Protein AF-A0A535K2Z2-F1 (afdb_monomer)

Solvent-accessible surface area (backbone atoms only — not comparable to full-atom values): 18370 Å² total; per-residue (Å²): 134,89,82,92,89,86,89,85,88,86,87,84,89,86,89,84,86,87,91,84,88,88,80,92,74,93,73,90,68,83,76,74,76,77,74,74,75,72,76,73,65,48,75,41,83,45,74,36,36,45,67,61,50,52,52,51,49,58,75,53,37,52,88,88,61,68,48,80,54,59,73,45,74,67,89,62,48,42,59,65,58,23,31,37,45,34,54,23,56,44,87,90,62,49,31,37,30,41,37,37,42,24,87,89,72,39,45,42,39,39,34,38,39,83,71,81,94,66,77,89,80,60,59,41,69,48,84,48,53,46,57,71,31,68,21,34,41,34,31,69,64,51,101,81,56,59,87,90,51,78,41,63,23,32,43,39,37,56,60,86,95,42,37,39,38,37,38,21,41,64,55,50,43,47,55,55,47,34,30,56,68,28,40,41,70,86,30,50,68,63,46,83,56,75,78,79,71,88,33,73,49,68,20,22,39,76,90,60,58,67,65,52,24,57,53,39,40,46,69,34,25,32,62,67,41,34,53,36,42,45,35,23,41,23,70,61,54,37,45,92,78,54,48,75,70,25,52,44,9,73,40,51,41,49,43,76,77,42,83,77,46,78,50,75,54,86,52,28,50,31,37,34,34,32,33,30,43,81,46,77,66,54,81,97,50,49,57,60,39,45,36,41,36,36,41,45,54,53,92,78,18,42,16,36,50,46,77,50,66,60,95,56,77,80,86,123

Radius of gyration: 27.56 Å; Cα contacts (8 Å, |Δi|>4): 598; chains: 1; bounding box: 81×44×95 Å

Mean predicted aligned error: 14.08 Å

Foldseek 3Di:
DDDDDDDDDDDDDDDDDDDDDDDDDDDPDPPPPPPPPPPPFDQDWDWAAQVVVVVVQCVQADVPDFDLAFPDAPPQWDRGTKTWGTADNDPVFTKTWIWIAGPVRWIKIKMKGDDDDDDPPQWDWDWFDFLLFTKTWTWGDDPPDDPPFFIWTKIWGDDPPMIIMMITRPDFSQRRVQRSLRGDPVGDDHRPDDDDQPDACLQFHAPDDLVSSVVSLLQQQLQLCLSSNLNQAAPGLLHPVRRPSSCSNNFARWADKDWDDWDDDRRWTKTWIKTAGPDARDDPQGRIWIKIFTWH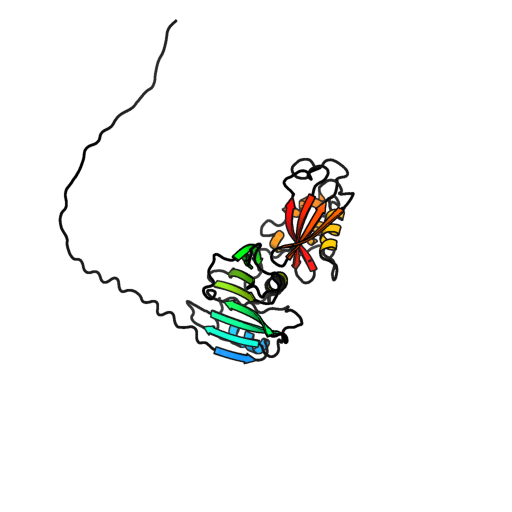QNPNTIHTHDMDTDPDDPPD

Sequence (316 aa):
MKRAIAGLVLVGAACTSPASKPPATEAATAIASASSSATAATAVLLIADEEQIWTRVRAQLPSAAPLTRPTWMPSSIDRSKVQLRVLSADAQDPRYAVAYTASSGGEIVLALGPAPDVKLGEESGLGVRVRGVAAVVAFPYSVNTDPAKPALRRVRWQESRYTLQIASERFSGDDLLHIAWSLDPTGAPSPAYPLTRTKAGACAKPETRPEDTVRSLVALIGSRDRDAVLDCFASDALGAEGTGWGGWADLPHATGFRLDRVSEFGGRMQIQAGWSFESPPGGAWGPAPVNFFVVGLDDGRWRIFYVWTAGLDPLR

Secondary structure (DSSP, 8-state):
---------------------------------------PPPEEEEEE-HHHHHHHHHHHS-TTS----BS---TTB-TTSEEEEEEE--SSS-EEEEEEEBTTS-EEEEEESSPP---TTSEEEEEEEETTEEEEEEEE--TTS-TTS---EEEEEEETTEEEEEEESSS-HHHHHHHHHSB-TTSSPPPSS----TTTTSSS-TT--HHHHHHHHHHHTTSS-HHHHHHTB-HHHH-TT--GGGGGGGSPPEEEEEEEEEEEETTEEEEEEEEEESS---GGG-SS-EEEEEEEEETTEEEEEEEEE-SS----

pLDDT: mean 73.73, std 21.19, range [26.36, 96.69]

Nearest PDB structures (foldseek):
  4n7s-assembly2_D  TM=4.649E-01  e=1.035E-01  Pseudomonas aeruginosa PAO1
  5ig3-assembly1_B  TM=5.729E-01  e=7.612E-01  Homo sapiens
  6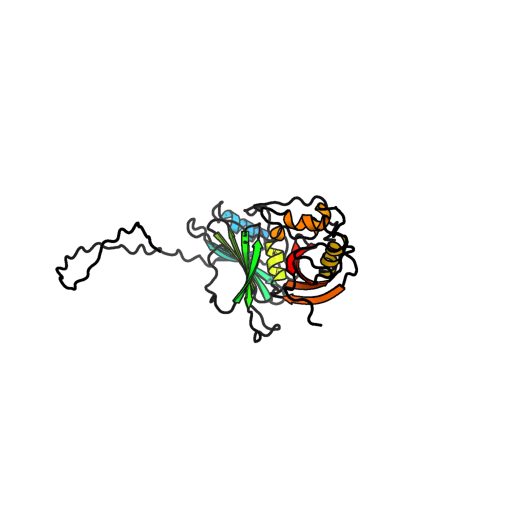w4o-assembly1_C  TM=5.180E-01  e=8.990E-01  Homo sapiens
  8t17-assembly1_A  TM=4.593E-01  e=5.769E-01  Aequorea victoria
  8uso-assembly1_B  TM=4.123E-01  e=1.004E+00  Homo sapiens

Structure (mmCIF, N/CA/C/O backbone):
data_AF-A0A535K2Z2-F1
#
_entry.id   AF-A0A535K2Z2-F1
#
loop_
_atom_site.group_PDB
_atom_site.id
_atom_site.type_symbol
_atom_site.label_atom_id
_atom_site.label_alt_id
_atom_site.label_comp_id
_atom_site.label_asym_id
_atom_site.label_entity_id
_atom_site.label_seq_id
_atom_site.pdbx_PDB_ins_code
_atom_site.Cartn_x
_atom_site.Cartn_y
_atom_site.Cartn_z
_atom_site.occupancy
_atom_site.B_iso_or_equiv
_atom_site.auth_seq_id
_atom_site.auth_comp_id
_atom_site.auth_asym_id
_atom_site.auth_atom_id
_atom_site.pdbx_PDB_model_num
ATOM 1 N N . MET A 1 1 ? -34.884 9.668 -69.022 1.00 36.44 1 MET A N 1
ATOM 2 C CA . MET A 1 1 ? -35.623 8.381 -68.956 1.00 36.44 1 MET A CA 1
ATOM 3 C C . MET A 1 1 ? -35.746 8.012 -67.473 1.00 36.44 1 MET A C 1
ATOM 5 O O . MET A 1 1 ? -34.712 7.972 -66.833 1.00 36.44 1 MET A O 1
ATOM 9 N N . LYS A 1 2 ? -36.921 8.132 -66.816 1.00 28.86 2 LYS A N 1
ATOM 10 C CA . LYS A 1 2 ? -37.970 7.085 -66.595 1.00 28.86 2 LYS A CA 1
ATOM 11 C C . LYS A 1 2 ? -37.362 5.776 -66.033 1.00 28.86 2 LYS A C 1
ATOM 13 O O . LYS A 1 2 ? -36.529 5.237 -66.743 1.00 28.86 2 LYS A O 1
ATOM 18 N N . ARG A 1 3 ? -37.702 5.168 -64.875 1.00 30.06 3 ARG A N 1
ATOM 19 C CA . ARG A 1 3 ? -38.738 5.229 -63.786 1.00 30.06 3 ARG A CA 1
ATOM 20 C C . ARG A 1 3 ? -38.092 4.595 -62.508 1.00 30.06 3 ARG A C 1
ATOM 22 O O . ARG A 1 3 ? -37.226 3.752 -62.693 1.00 30.06 3 ARG A O 1
ATOM 29 N N . ALA A 1 4 ? -38.277 5.035 -61.249 1.00 37.59 4 ALA A N 1
ATOM 30 C CA . ALA A 1 4 ? -39.392 4.860 -60.275 1.00 37.59 4 ALA A CA 1
ATOM 31 C C . ALA A 1 4 ? -39.871 3.397 -60.068 1.00 37.59 4 ALA A C 1
ATOM 33 O O . ALA A 1 4 ? -40.206 2.748 -61.055 1.00 37.59 4 ALA A O 1
ATOM 34 N N . ILE A 1 5 ? -39.899 2.846 -58.837 1.00 37.47 5 ILE A N 1
ATOM 35 C CA . ILE A 1 5 ? -41.027 2.712 -57.853 1.00 37.47 5 ILE A CA 1
ATOM 36 C C . ILE A 1 5 ? -40.496 1.760 -56.737 1.00 37.47 5 ILE A C 1
ATOM 38 O O . ILE A 1 5 ? -39.699 0.894 -57.076 1.00 37.47 5 ILE A O 1
ATOM 42 N N . ALA A 1 6 ? -40.875 1.704 -55.452 1.00 35.47 6 ALA A N 1
ATOM 43 C CA . ALA A 1 6 ? -41.596 2.500 -54.448 1.00 35.47 6 ALA A CA 1
ATOM 44 C C . ALA A 1 6 ? -41.589 1.659 -53.140 1.00 35.47 6 ALA A C 1
ATOM 46 O O . ALA A 1 6 ? -41.352 0.453 -53.196 1.00 35.47 6 ALA A O 1
ATOM 47 N N . GLY A 1 7 ? -41.909 2.261 -51.988 1.00 27.70 7 GLY A N 1
ATOM 48 C CA . GLY A 1 7 ? -42.168 1.508 -50.752 1.00 27.70 7 GLY A CA 1
ATOM 49 C C . GLY A 1 7 ? -42.193 2.352 -49.479 1.00 27.70 7 GLY A C 1
ATOM 50 O O . GLY A 1 7 ? -41.313 2.221 -48.640 1.00 27.70 7 GLY A O 1
ATOM 51 N N . LEU A 1 8 ? -43.194 3.226 -49.364 1.00 29.45 8 LEU A N 1
ATOM 52 C CA . LEU A 1 8 ? -43.552 4.034 -48.193 1.00 29.45 8 LEU A CA 1
ATOM 53 C C . LEU A 1 8 ? -44.687 3.328 -47.429 1.00 29.45 8 LEU A C 1
ATOM 55 O O . LEU A 1 8 ? -45.639 2.906 -48.080 1.00 29.45 8 LEU A O 1
ATOM 59 N N . VAL A 1 9 ? -44.665 3.309 -46.090 1.00 28.36 9 VAL A N 1
ATOM 60 C CA . VAL A 1 9 ? -45.890 3.398 -45.268 1.00 28.36 9 VAL A CA 1
ATOM 61 C C . VAL A 1 9 ? -45.612 4.294 -44.062 1.00 28.36 9 VAL A C 1
ATOM 63 O O . VAL A 1 9 ? -44.606 4.154 -43.373 1.00 28.36 9 VAL A O 1
ATOM 66 N N . LEU A 1 10 ? -46.529 5.234 -43.860 1.00 32.56 10 LEU A N 1
ATOM 67 C CA . LEU A 1 10 ? -46.539 6.326 -42.898 1.00 32.56 10 LEU A CA 1
ATOM 68 C C . LEU A 1 10 ? -48.007 6.490 -42.488 1.00 32.56 10 LEU A C 1
ATOM 70 O O . LEU A 1 10 ? -48.834 6.618 -43.384 1.00 32.56 10 LEU A O 1
ATOM 74 N N . VAL A 1 11 ? -48.329 6.502 -41.193 1.00 31.39 11 VAL A N 1
ATOM 75 C CA . VAL A 1 11 ? -49.540 7.109 -40.587 1.00 31.39 11 VAL A CA 1
ATOM 76 C C . VAL A 1 11 ? -49.152 7.362 -39.119 1.00 31.39 11 VAL A C 1
ATOM 78 O O . VAL A 1 11 ? -48.636 6.446 -38.491 1.00 31.39 11 VAL A O 1
ATOM 81 N N . GLY A 1 12 ? -49.226 8.539 -38.490 1.00 26.36 12 GLY A N 1
ATOM 82 C CA . GLY A 1 12 ? -50.121 9.703 -38.597 1.00 26.36 12 GLY A CA 1
ATOM 83 C C . GLY A 1 12 ? -50.711 9.909 -37.184 1.00 26.36 12 GLY A C 1
ATOM 84 O O . GLY A 1 12 ? -51.420 9.037 -36.707 1.00 26.36 12 GLY A O 1
ATOM 85 N N . ALA A 1 13 ? -50.177 10.823 -36.365 1.00 34.16 13 ALA A N 1
ATOM 86 C CA . ALA A 1 13 ? -50.569 12.234 -36.195 1.00 34.16 13 ALA A CA 1
ATOM 87 C C . ALA A 1 13 ? -51.844 12.460 -35.344 1.00 34.16 13 ALA A C 1
ATOM 89 O O . ALA A 1 13 ? -52.915 12.015 -35.733 1.00 34.16 13 ALA A O 1
ATOM 90 N N . ALA A 1 14 ? -51.726 13.222 -34.240 1.00 3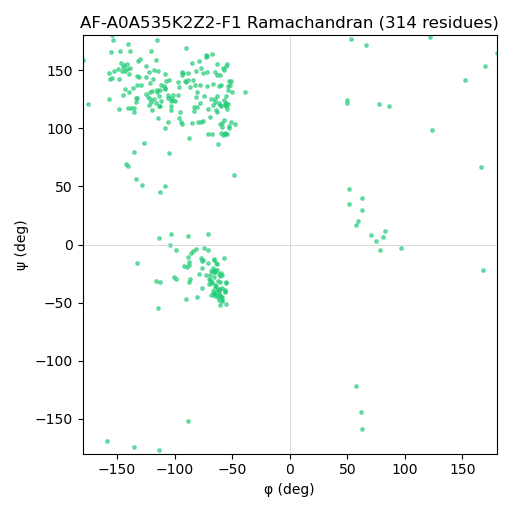0.09 14 ALA A N 1
ATOM 91 C CA . ALA A 1 14 ? -52.374 14.538 -34.028 1.00 30.09 14 ALA A CA 1
ATOM 92 C C . ALA A 1 14 ? -52.665 14.888 -32.545 1.00 30.09 14 ALA A C 1
ATOM 94 O O . ALA A 1 14 ? -53.058 14.050 -31.741 1.00 30.09 14 ALA A O 1
ATOM 95 N N . CYS A 1 15 ? -52.473 16.175 -32.232 1.00 29.45 15 CYS A N 1
ATOM 96 C CA . CYS A 1 15 ? -52.671 16.886 -30.962 1.00 29.45 15 CYS A CA 1
ATOM 97 C C . CYS A 1 15 ? -54.149 17.094 -30.559 1.00 29.45 15 CYS A C 1
ATOM 99 O O . CYS A 1 15 ? -55.009 17.133 -31.432 1.00 29.45 15 CYS A O 1
ATOM 101 N N . THR A 1 16 ? -54.425 17.388 -29.275 1.00 29.64 16 THR A N 1
ATOM 102 C CA . THR A 1 16 ? -55.211 18.553 -28.767 1.00 29.64 16 THR A CA 1
ATOM 103 C C . THR A 1 16 ? -55.292 18.556 -27.218 1.00 29.64 16 THR A C 1
ATOM 105 O O . THR A 1 16 ? -55.018 17.546 -26.581 1.00 29.64 16 THR A O 1
ATOM 108 N N . SER A 1 17 ? -55.572 19.734 -26.638 1.00 30.02 17 SER A N 1
ATOM 109 C CA . SER A 1 17 ? -55.286 20.218 -25.263 1.00 30.02 17 SER A CA 1
ATOM 110 C C . SER A 1 17 ? -56.364 19.897 -24.167 1.00 30.02 17 SER A C 1
ATOM 112 O O . SER A 1 17 ? -56.990 18.851 -24.268 1.00 30.02 17 SER A O 1
ATOM 114 N N . PRO A 1 18 ? -56.558 20.682 -23.065 1.00 48.94 18 PRO A N 1
ATOM 115 C CA . PRO A 1 18 ? -56.330 20.268 -21.668 1.00 48.94 18 PRO A CA 1
ATOM 116 C C . PRO A 1 18 ? -57.598 20.179 -20.766 1.00 48.94 18 PRO A C 1
ATOM 118 O O . PRO A 1 18 ? -58.703 20.500 -21.185 1.00 48.94 18 PRO A O 1
ATOM 121 N N . ALA A 1 19 ? -57.361 19.865 -19.480 1.00 32.16 19 ALA A N 1
ATOM 122 C CA . ALA A 1 19 ? -58.219 20.024 -18.287 1.00 32.16 19 ALA A CA 1
ATOM 123 C C . ALA A 1 19 ? -59.229 18.912 -17.938 1.00 32.16 19 ALA A C 1
ATOM 125 O O . ALA A 1 19 ? -60.199 18.685 -18.651 1.00 32.16 19 ALA A O 1
ATOM 126 N N . SER A 1 20 ? -59.050 18.318 -16.746 1.00 27.45 20 SER A N 1
ATOM 127 C CA . SER A 1 20 ? -60.105 18.047 -15.745 1.00 27.45 20 SER A CA 1
ATOM 128 C C . SER A 1 20 ? -59.503 17.456 -14.455 1.00 27.45 20 SER A C 1
ATOM 130 O O . SER A 1 20 ? -58.872 16.406 -14.477 1.00 27.45 20 SER A O 1
ATOM 132 N N . LYS A 1 21 ? -59.708 18.140 -13.322 1.00 34.31 21 LYS A N 1
ATOM 133 C CA . LYS A 1 21 ? -59.622 17.601 -11.944 1.00 34.31 21 LYS A CA 1
ATOM 134 C C . LYS A 1 21 ? -61.040 17.110 -11.587 1.00 34.31 21 LYS A C 1
ATOM 136 O O . LYS A 1 21 ? -61.966 17.816 -11.994 1.00 34.31 21 LYS A O 1
ATOM 141 N N . PRO A 1 22 ? -61.271 15.975 -10.886 1.00 37.75 22 PRO A N 1
ATOM 142 C CA . PRO A 1 22 ? -61.416 15.948 -9.403 1.00 37.75 22 PRO A CA 1
ATOM 143 C C . PRO A 1 22 ? -61.149 14.538 -8.781 1.00 37.75 22 PRO A C 1
ATOM 145 O O . PRO A 1 22 ? -60.767 13.633 -9.514 1.00 37.75 22 PRO A O 1
ATOM 148 N N . PRO A 1 23 ? -61.433 14.256 -7.488 1.00 33.53 23 PRO A N 1
ATOM 149 C CA . PRO A 1 23 ? -61.339 15.043 -6.256 1.00 33.53 23 PRO A CA 1
ATOM 150 C C . PRO A 1 23 ? -60.299 14.449 -5.270 1.00 33.53 23 PRO A C 1
ATOM 152 O O . PRO A 1 23 ? -59.705 13.400 -5.496 1.00 33.53 23 PRO A O 1
ATOM 155 N N . ALA A 1 24 ? -60.084 15.142 -4.150 1.00 37.59 24 ALA A N 1
ATOM 156 C CA . ALA A 1 24 ? -59.362 14.608 -3.001 1.00 37.59 24 ALA A CA 1
ATOM 157 C C . ALA A 1 24 ? -60.154 13.461 -2.348 1.00 37.59 24 ALA A C 1
ATOM 159 O O . ALA A 1 24 ? -61.365 13.567 -2.155 1.00 37.59 24 ALA A O 1
ATOM 160 N 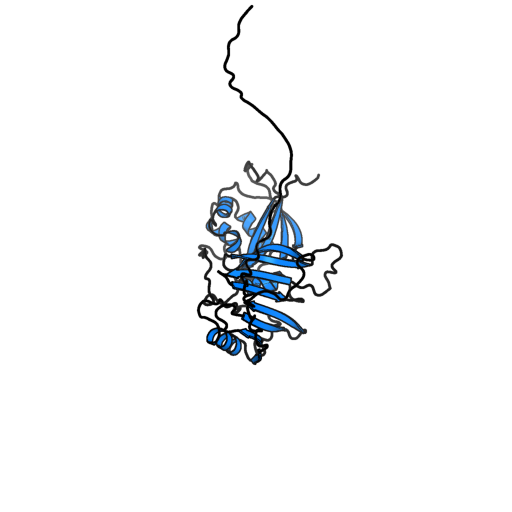N . THR A 1 25 ? -59.466 12.393 -1.957 1.00 30.84 25 THR A N 1
ATOM 161 C CA . THR A 1 25 ? -59.955 11.456 -0.943 1.00 30.84 25 THR A CA 1
ATOM 162 C C . THR A 1 25 ? -58.794 11.166 -0.008 1.00 30.84 25 THR A C 1
ATOM 164 O O . THR A 1 25 ? -57.761 10.643 -0.424 1.00 30.84 25 THR A O 1
ATOM 167 N N . GLU A 1 26 ? -58.950 11.600 1.240 1.00 38.41 26 GLU A N 1
ATOM 168 C CA . GLU A 1 26 ? -58.082 11.240 2.351 1.00 38.41 26 GLU A CA 1
ATOM 169 C C . GLU A 1 26 ? -58.016 9.716 2.469 1.00 38.41 26 GLU A C 1
ATOM 171 O O . GLU A 1 26 ? -59.015 9.051 2.728 1.00 38.41 26 GLU A O 1
ATOM 176 N N . ALA A 1 27 ? -56.816 9.170 2.325 1.00 29.80 27 ALA A N 1
ATOM 177 C CA . ALA A 1 27 ? -56.450 7.911 2.944 1.00 29.80 27 ALA A CA 1
ATOM 178 C C . ALA A 1 27 ? -55.171 8.182 3.730 1.00 29.80 27 ALA A C 1
ATOM 180 O O . ALA A 1 27 ? -54.054 8.068 3.223 1.00 29.80 27 ALA A O 1
ATOM 181 N N . ALA A 1 28 ? -55.370 8.620 4.974 1.00 38.28 28 ALA A N 1
ATOM 182 C CA . ALA A 1 28 ? -54.352 8.634 6.003 1.00 38.28 28 ALA A CA 1
ATOM 183 C C . ALA A 1 28 ? -53.783 7.217 6.133 1.00 38.28 28 ALA A C 1
ATOM 185 O O . ALA A 1 28 ? -54.339 6.361 6.815 1.00 38.28 28 ALA A O 1
ATOM 186 N N . THR A 1 29 ? -52.675 6.967 5.446 1.00 30.67 29 THR A N 1
ATOM 187 C CA . THR A 1 29 ? -51.841 5.800 5.696 1.00 30.67 29 THR A CA 1
ATOM 188 C C . THR A 1 29 ? -50.596 6.355 6.345 1.00 30.67 29 THR A C 1
ATOM 190 O O . THR A 1 29 ? -49.757 6.970 5.689 1.00 30.67 29 THR A O 1
ATOM 193 N N . ALA A 1 30 ? -50.546 6.230 7.669 1.00 32.38 30 ALA A N 1
ATOM 194 C CA . ALA A 1 30 ? -49.362 6.505 8.452 1.00 32.38 30 ALA A CA 1
ATOM 195 C C . ALA A 1 30 ? -48.204 5.698 7.855 1.00 32.38 30 ALA A C 1
ATOM 197 O O . ALA A 1 30 ? -48.095 4.492 8.071 1.00 32.38 30 ALA A O 1
ATOM 198 N N . ILE A 1 31 ? -47.333 6.362 7.096 1.00 32.62 31 ILE A N 1
ATOM 199 C CA . ILE A 1 31 ? -45.973 5.877 6.939 1.00 32.62 31 ILE A CA 1
ATOM 200 C C . ILE A 1 31 ? -45.367 6.144 8.305 1.00 32.62 31 ILE A C 1
ATOM 202 O O . ILE A 1 31 ? -44.985 7.269 8.626 1.00 32.62 31 ILE A O 1
ATOM 206 N N . ALA A 1 32 ? -45.393 5.118 9.153 1.00 31.08 32 ALA A N 1
ATOM 207 C CA . ALA A 1 32 ? -44.522 5.067 10.300 1.00 31.08 32 ALA A CA 1
ATOM 208 C C . ALA A 1 32 ? -43.118 5.326 9.754 1.00 31.08 32 ALA A C 1
ATOM 210 O O . ALA A 1 32 ? -42.543 4.480 9.068 1.00 31.08 32 ALA A O 1
ATOM 211 N N . SER A 1 33 ? -42.600 6.529 10.002 1.00 30.69 33 SER A N 1
ATOM 212 C CA . SER A 1 33 ? -41.171 6.764 9.989 1.00 30.69 33 SER A CA 1
ATOM 213 C C . SER A 1 33 ? -40.600 5.717 10.928 1.00 30.69 33 SER A C 1
ATOM 215 O O . SER A 1 33 ? -40.697 5.844 12.149 1.00 30.69 33 SER A O 1
ATOM 217 N N . ALA A 1 34 ? -40.070 4.637 10.359 1.00 33.75 34 ALA A N 1
ATOM 218 C CA . ALA A 1 34 ? -39.111 3.808 11.044 1.00 33.75 34 ALA A CA 1
ATOM 219 C C . ALA A 1 34 ? -37.921 4.732 11.283 1.00 33.75 34 ALA A C 1
ATOM 221 O O . ALA A 1 34 ? -37.024 4.858 10.453 1.00 33.75 34 ALA A O 1
ATOM 222 N N . SER A 1 35 ? -37.979 5.465 12.393 1.00 29.80 35 SER A N 1
ATOM 223 C CA . SER A 1 35 ? -36.813 6.045 13.016 1.00 29.80 35 SER A CA 1
ATOM 224 C C . SER A 1 35 ? -35.892 4.864 13.259 1.00 29.80 35 SER A C 1
ATOM 226 O O . SER A 1 35 ? -36.064 4.127 14.228 1.00 29.80 35 SER A O 1
ATOM 228 N N . SER A 1 36 ? -34.958 4.629 12.337 1.00 32.81 36 SER A N 1
ATOM 229 C CA . SER A 1 36 ? -33.777 3.847 12.640 1.00 32.81 36 SER A CA 1
ATOM 230 C C . SER A 1 36 ? -33.099 4.620 13.757 1.00 32.81 36 SER A C 1
ATOM 232 O O . SER A 1 36 ? -32.432 5.629 13.523 1.00 32.81 36 SER A O 1
ATOM 234 N N . SER A 1 37 ? -33.370 4.217 14.992 1.00 31.53 37 SER A N 1
ATOM 235 C CA . SER A 1 37 ? -32.573 4.598 16.137 1.00 31.53 37 SER A CA 1
ATOM 236 C C . SER A 1 37 ? -31.169 4.110 15.819 1.00 31.53 37 SER A C 1
ATOM 238 O O . SER A 1 37 ? -30.869 2.932 15.984 1.00 31.53 37 SER A O 1
ATOM 240 N N . ALA A 1 38 ? -30.346 4.999 15.261 1.00 38.19 38 ALA A N 1
ATOM 241 C CA . ALA A 1 38 ? -28.918 4.802 15.183 1.00 38.19 38 ALA A CA 1
ATOM 242 C C . ALA A 1 38 ? -28.472 4.648 16.632 1.00 38.19 38 ALA A C 1
ATOM 244 O O . ALA A 1 38 ? -28.446 5.624 17.385 1.00 38.19 38 ALA A O 1
ATOM 245 N N . THR A 1 39 ? -28.235 3.409 17.056 1.00 41.47 39 THR A N 1
ATOM 246 C CA . THR A 1 39 ? -27.623 3.132 18.345 1.00 41.47 39 THR A CA 1
ATOM 247 C C . THR A 1 39 ? -26.299 3.879 18.318 1.00 41.47 39 THR A C 1
ATOM 249 O O . THR A 1 39 ? -25.408 3.542 17.539 1.00 41.47 39 THR A O 1
ATOM 252 N N . ALA A 1 40 ? -26.210 4.982 19.064 1.00 45.34 40 ALA A N 1
ATOM 253 C CA . ALA A 1 40 ? -25.006 5.790 19.096 1.00 45.34 40 ALA A CA 1
ATOM 254 C C . ALA A 1 40 ? -23.858 4.870 19.509 1.00 45.34 40 ALA A C 1
ATOM 256 O O . ALA A 1 40 ? -23.920 4.242 20.567 1.00 45.34 40 ALA A O 1
ATOM 257 N N . ALA A 1 41 ? -22.851 4.737 18.646 1.00 54.41 41 ALA A N 1
ATOM 258 C CA . ALA A 1 41 ? -21.690 3.929 18.961 1.00 54.41 41 ALA A CA 1
ATOM 259 C C . ALA A 1 41 ? -21.098 4.449 20.275 1.00 54.41 41 ALA A C 1
ATOM 261 O O . ALA A 1 41 ? -20.776 5.634 20.389 1.00 54.41 41 ALA A O 1
ATOM 262 N N . THR A 1 42 ? -21.000 3.584 21.282 1.00 56.59 42 THR A N 1
ATOM 263 C CA . THR A 1 42 ? -20.450 3.971 22.576 1.00 56.59 42 THR A CA 1
ATOM 264 C C . THR A 1 42 ? -19.005 4.415 22.367 1.00 56.59 42 THR A C 1
ATOM 266 O O . THR A 1 42 ? -18.178 3.654 21.855 1.00 56.59 42 THR A O 1
ATOM 269 N N . ALA A 1 43 ? -18.697 5.654 22.753 1.00 59.91 43 ALA A N 1
ATOM 270 C CA . ALA A 1 43 ? -17.324 6.122 22.852 1.00 59.91 43 ALA A CA 1
ATOM 271 C C . ALA A 1 43 ? -16.658 5.359 24.004 1.00 59.91 43 ALA A C 1
ATOM 273 O O . ALA A 1 43 ? -16.824 5.688 25.176 1.00 59.91 43 ALA A O 1
ATOM 274 N N . VAL A 1 44 ? -15.968 4.273 23.673 1.00 67.81 44 VAL A N 1
ATOM 275 C CA . VAL A 1 44 ? -15.166 3.506 24.623 1.00 67.81 44 VAL A CA 1
ATOM 276 C C . VAL A 1 44 ? -13.754 4.020 24.466 1.00 67.81 44 VAL A C 1
ATOM 278 O O . VAL A 1 44 ? -13.156 3.733 23.440 1.00 67.81 44 VAL A O 1
ATOM 281 N N . LEU A 1 45 ? -13.231 4.760 25.446 1.00 79.56 45 LEU A N 1
ATOM 282 C CA . LEU A 1 45 ? -11.806 5.077 25.502 1.00 79.56 45 LEU A CA 1
ATOM 283 C C . LEU A 1 45 ? -11.106 4.029 26.370 1.00 79.56 45 LEU A C 1
ATOM 285 O O . LEU A 1 45 ? -11.210 4.055 27.595 1.00 79.56 45 LEU A O 1
ATOM 289 N N . LEU A 1 46 ? -10.409 3.097 25.729 1.00 90.56 46 LEU A N 1
ATOM 290 C CA . LEU A 1 46 ? -9.543 2.118 26.385 1.00 90.56 46 LEU A CA 1
ATOM 291 C C . LEU A 1 46 ? -8.130 2.279 25.835 1.00 90.56 46 LEU A C 1
ATOM 293 O O . LEU A 1 46 ? -7.954 2.302 24.621 1.00 90.56 46 LEU A O 1
ATOM 297 N N . ILE A 1 47 ? -7.140 2.349 26.723 1.00 93.62 47 ILE A N 1
ATOM 298 C CA . ILE A 1 47 ? -5.722 2.402 26.363 1.00 93.62 47 ILE A CA 1
ATOM 299 C C . ILE A 1 47 ? -5.054 1.140 26.897 1.00 93.62 47 ILE A C 1
ATOM 301 O O . ILE A 1 47 ? -5.121 0.879 28.097 1.00 93.62 47 ILE A O 1
ATOM 305 N N . ALA A 1 48 ? -4.442 0.363 26.013 1.00 95.19 48 ALA A N 1
ATOM 306 C CA . ALA A 1 48 ? -3.733 -0.868 26.351 1.00 95.19 48 ALA A CA 1
ATOM 307 C C . ALA A 1 48 ? -2.662 -1.166 25.292 1.00 95.19 48 ALA A C 1
ATOM 309 O O . ALA A 1 48 ? -2.520 -0.419 24.319 1.00 95.19 48 ALA A O 1
ATOM 310 N N . ASP A 1 49 ? -1.922 -2.261 25.457 1.00 95.56 49 ASP A N 1
ATOM 311 C CA . ASP A 1 49 ? -1.098 -2.771 24.368 1.00 95.56 49 ASP A CA 1
ATOM 312 C C . ASP A 1 49 ? -1.965 -3.209 23.180 1.00 95.56 49 ASP A C 1
ATOM 314 O O . ASP A 1 49 ? -3.150 -3.535 23.299 1.00 95.56 49 ASP A O 1
ATOM 318 N N . GLU A 1 50 ? -1.357 -3.193 22.000 1.00 95.06 50 GLU A N 1
ATOM 319 C CA . GLU A 1 50 ? -2.041 -3.500 20.754 1.00 95.06 50 GLU A CA 1
ATOM 320 C C . GLU A 1 50 ? -2.723 -4.877 20.741 1.00 95.06 50 GLU A C 1
ATOM 322 O O . GLU A 1 50 ? -3.831 -5.007 20.212 1.00 95.06 50 GLU A O 1
ATOM 327 N N . GLU A 1 51 ? -2.080 -5.909 21.291 1.00 93.88 51 GLU A N 1
ATOM 328 C CA . GLU A 1 51 ? -2.618 -7.269 21.268 1.00 93.88 51 GLU A CA 1
ATOM 329 C C . GLU A 1 51 ? -3.902 -7.357 22.097 1.00 93.88 51 GLU A C 1
ATOM 331 O O . GLU A 1 51 ? -4.905 -7.909 21.629 1.00 93.88 51 GLU A O 1
ATOM 336 N N . GLN A 1 52 ? -3.921 -6.733 23.277 1.00 95.06 52 GLN A N 1
ATOM 337 C CA . GLN A 1 52 ? -5.119 -6.623 24.106 1.00 95.06 52 GLN A CA 1
ATOM 338 C C . GLN A 1 52 ? -6.246 -5.858 23.402 1.00 95.06 52 GLN A C 1
ATOM 340 O O . GLN A 1 52 ? -7.401 -6.300 23.438 1.00 95.06 52 GLN A O 1
ATOM 345 N N . ILE A 1 53 ? -5.935 -4.740 22.731 1.00 95.00 53 ILE A N 1
ATOM 346 C CA . ILE A 1 53 ? -6.936 -3.958 21.990 1.00 95.00 53 ILE A CA 1
ATOM 347 C C . ILE A 1 53 ? -7.573 -4.805 20.886 1.00 95.00 53 ILE A C 1
ATOM 349 O O . ILE A 1 53 ? -8.800 -4.927 20.843 1.00 95.00 53 ILE A O 1
ATOM 353 N N . TRP A 1 54 ? -6.776 -5.440 20.024 1.00 93.69 54 TRP A N 1
ATOM 354 C CA . TRP A 1 54 ? -7.321 -6.238 18.921 1.00 93.69 54 TRP A CA 1
ATOM 355 C C . TRP A 1 54 ? -8.025 -7.509 19.388 1.00 93.69 54 TRP A C 1
ATOM 357 O O . TRP A 1 54 ? -9.041 -7.881 18.798 1.00 93.69 54 TRP A O 1
ATOM 367 N N . THR A 1 55 ? -7.566 -8.126 20.478 1.00 92.69 55 THR A N 1
ATOM 368 C CA . THR A 1 55 ? -8.272 -9.249 21.113 1.00 92.69 55 THR A CA 1
ATOM 369 C C . THR A 1 55 ? -9.666 -8.821 21.566 1.00 92.69 55 THR A C 1
ATOM 371 O O . THR A 1 55 ? -10.652 -9.502 21.277 1.00 92.69 55 THR A O 1
ATOM 374 N N . ARG A 1 56 ? -9.786 -7.649 22.205 1.00 92.56 56 ARG A N 1
ATOM 375 C CA . ARG A 1 56 ? -11.080 -7.101 22.629 1.00 92.56 56 ARG A CA 1
ATOM 376 C C . ARG A 1 56 ? -11.983 -6.764 21.445 1.00 92.56 56 ARG A C 1
ATOM 378 O O . ARG A 1 56 ? -13.165 -7.102 21.474 1.00 92.56 56 ARG A O 1
ATOM 385 N N . VAL A 1 57 ? -11.439 -6.124 20.410 1.00 92.06 57 VAL A N 1
ATOM 386 C CA . VAL A 1 57 ? -12.179 -5.789 19.184 1.00 92.06 57 VAL A CA 1
ATOM 387 C C . VAL A 1 57 ? -12.719 -7.064 18.527 1.00 92.06 57 VAL A C 1
ATOM 389 O O . VAL A 1 57 ? -13.913 -7.147 18.241 1.00 92.06 57 VAL A O 1
ATOM 392 N N . ARG A 1 58 ? -11.885 -8.100 18.364 1.00 90.62 58 ARG A N 1
ATOM 393 C CA . ARG A 1 58 ? -12.314 -9.381 17.786 1.00 90.62 58 ARG A CA 1
ATOM 394 C C . ARG A 1 58 ? -13.371 -10.079 18.642 1.00 90.62 58 ARG A C 1
ATOM 396 O O . ARG A 1 58 ? -14.318 -10.623 18.077 1.00 90.62 58 ARG A O 1
ATOM 403 N N . ALA A 1 59 ? -13.227 -10.062 19.966 1.00 90.56 59 ALA A N 1
ATOM 404 C CA . ALA A 1 59 ? -14.155 -10.723 20.882 1.00 90.56 59 ALA A CA 1
ATOM 405 C C . ALA A 1 59 ? -15.563 -10.102 20.882 1.00 90.56 59 ALA A C 1
ATOM 407 O O . ALA A 1 59 ? -16.529 -10.802 21.169 1.00 90.56 59 ALA A O 1
ATOM 408 N N . GLN A 1 60 ? -15.687 -8.804 20.581 1.00 90.44 60 GLN A N 1
ATOM 409 C CA . GLN A 1 60 ? -16.973 -8.097 20.626 1.00 90.44 60 GLN A CA 1
ATOM 410 C C . GLN A 1 60 ? -17.628 -7.912 19.256 1.00 90.44 60 GLN A C 1
ATOM 412 O O . GLN A 1 60 ? -18.850 -7.816 19.178 1.00 90.44 60 GLN A O 1
ATOM 417 N N . LEU A 1 61 ? -16.852 -7.848 18.174 1.00 89.25 61 LEU A N 1
ATOM 418 C CA . LEU A 1 61 ? -17.421 -7.670 16.841 1.00 89.25 61 LEU A CA 1
ATOM 419 C C . LEU A 1 61 ? -18.062 -8.958 16.306 1.00 89.25 61 LEU A C 1
ATOM 421 O O . LEU A 1 61 ? -17.518 -10.046 16.529 1.00 89.25 61 LEU A O 1
ATOM 425 N N . PRO A 1 62 ? -19.133 -8.849 15.494 1.00 88.12 62 PRO A N 1
ATOM 426 C CA . PRO A 1 62 ? -19.680 -9.979 14.748 1.00 88.12 62 PRO A CA 1
ATOM 427 C C . PRO A 1 62 ? -18.589 -10.709 13.958 1.00 88.12 62 PRO A C 1
ATOM 429 O O . PRO A 1 62 ? -17.726 -10.064 13.361 1.00 88.12 62 PRO A O 1
ATOM 432 N N . SER A 1 63 ? -18.629 -12.043 13.907 1.00 83.25 63 SER A N 1
ATOM 433 C CA . SER A 1 63 ? -17.591 -12.863 13.252 1.00 83.25 63 SER A CA 1
ATOM 434 C C . SER A 1 63 ? -17.350 -12.492 11.784 1.00 83.25 63 SER A C 1
ATOM 436 O O . SER A 1 63 ? -16.219 -12.558 11.317 1.00 83.25 63 SER A O 1
ATOM 438 N N . ALA A 1 64 ? -18.394 -12.042 11.082 1.00 82.38 64 ALA A N 1
ATOM 439 C CA . ALA A 1 64 ? -18.320 -11.586 9.695 1.00 82.38 64 ALA A CA 1
ATOM 440 C C . ALA A 1 64 ? -17.707 -10.182 9.517 1.00 82.38 64 ALA A C 1
ATOM 442 O O . ALA A 1 64 ? -17.393 -9.805 8.391 1.00 82.38 64 ALA A O 1
ATOM 443 N N . ALA A 1 65 ? -17.567 -9.391 10.588 1.00 86.81 65 ALA A N 1
ATOM 444 C CA . ALA A 1 65 ? -16.971 -8.061 10.511 1.00 86.81 65 ALA A CA 1
ATOM 445 C C . ALA A 1 65 ? -15.440 -8.171 10.352 1.00 86.81 65 ALA A C 1
ATOM 447 O O . ALA A 1 65 ? -14.799 -8.871 11.154 1.00 86.81 65 ALA A O 1
ATOM 448 N N . PRO A 1 66 ? -14.857 -7.496 9.345 1.00 86.56 66 PRO A N 1
ATOM 449 C CA . PRO A 1 66 ? -13.430 -7.561 9.071 1.00 86.56 66 PRO A CA 1
ATOM 450 C C . PRO A 1 66 ? -12.609 -6.792 10.103 1.00 86.56 66 PRO A C 1
ATOM 452 O O . PRO A 1 66 ? -13.121 -5.925 10.813 1.00 86.56 66 PRO A O 1
ATOM 455 N N . LEU A 1 67 ? -11.315 -7.115 10.161 1.00 87.88 67 LEU A N 1
ATOM 456 C CA . LEU A 1 67 ? -10.332 -6.444 11.007 1.00 87.88 67 LEU A CA 1
ATOM 457 C C . LEU A 1 67 ? -9.157 -5.939 10.177 1.00 87.88 67 LEU A C 1
ATOM 459 O O . LEU A 1 67 ? -8.666 -6.613 9.268 1.00 87.88 67 LEU A O 1
ATOM 463 N N . THR A 1 68 ? -8.652 -4.781 10.583 1.00 88.19 68 THR A N 1
ATOM 464 C CA . THR A 1 68 ? -7.481 -4.121 10.003 1.00 88.19 68 THR A CA 1
ATOM 465 C C . THR A 1 68 ? -6.327 -4.104 10.995 1.00 88.19 68 THR A C 1
ATOM 467 O O . THR A 1 68 ? -5.716 -3.062 11.199 1.00 88.19 68 THR A O 1
ATOM 470 N N . ARG A 1 69 ? -6.040 -5.223 11.668 1.00 91.50 69 ARG A N 1
ATOM 471 C CA . ARG A 1 69 ? -4.856 -5.300 12.532 1.00 91.50 69 ARG A CA 1
ATOM 472 C C . ARG A 1 69 ? -3.599 -5.172 11.662 1.00 91.50 69 ARG A C 1
ATOM 474 O O . ARG A 1 69 ? -3.443 -5.993 10.763 1.00 91.50 69 ARG A O 1
ATOM 481 N N . PRO A 1 70 ? -2.709 -4.201 11.898 1.00 91.38 70 PRO A N 1
ATOM 482 C CA . PRO A 1 70 ? -1.494 -4.058 11.110 1.00 91.38 70 PRO A CA 1
ATOM 483 C C . PRO A 1 70 ? -0.385 -5.000 11.604 1.00 91.38 70 PRO A C 1
ATOM 485 O O . PRO A 1 70 ? -0.147 -5.140 12.806 1.00 91.38 70 PRO A O 1
ATOM 488 N N . THR A 1 71 ? 0.336 -5.637 10.684 1.00 89.12 71 THR A N 1
ATOM 489 C CA . THR A 1 71 ? 1.579 -6.375 10.975 1.00 89.12 71 THR A CA 1
ATOM 490 C C . THR A 1 71 ? 2.792 -5.448 10.934 1.00 89.12 71 THR A C 1
ATOM 492 O O . THR A 1 71 ? 3.728 -5.632 11.714 1.00 89.12 71 THR A O 1
ATOM 495 N N . TRP A 1 72 ? 2.730 -4.389 10.122 1.00 90.88 72 TRP A N 1
ATOM 496 C CA . TRP A 1 72 ? 3.735 -3.330 10.045 1.00 90.88 72 TRP A CA 1
ATOM 497 C C . TRP A 1 72 ? 3.154 -1.962 10.414 1.00 90.88 72 TRP A C 1
ATOM 499 O O . TRP A 1 72 ? 2.031 -1.633 10.046 1.00 90.88 72 TRP A O 1
ATOM 509 N N . MET A 1 73 ? 3.954 -1.151 11.107 1.00 92.50 73 MET A N 1
ATOM 510 C CA . MET A 1 73 ? 3.683 0.257 11.405 1.00 92.50 73 MET A CA 1
ATOM 511 C C . MET A 1 73 ? 4.996 1.050 11.305 1.00 92.50 73 MET A C 1
ATOM 513 O O . MET A 1 73 ? 6.064 0.467 11.532 1.00 92.50 73 MET A O 1
ATOM 517 N N . PRO A 1 74 ? 4.949 2.371 11.042 1.00 91.75 74 PRO A N 1
ATOM 518 C CA . PRO A 1 74 ? 6.118 3.234 11.163 1.00 91.75 74 PRO A CA 1
ATOM 519 C C . PRO A 1 74 ? 6.778 3.097 12.541 1.00 91.75 74 PRO A C 1
ATOM 521 O O . PRO A 1 74 ? 6.093 3.036 13.562 1.00 91.75 74 PRO A O 1
ATOM 524 N N . SER A 1 75 ? 8.111 3.099 12.587 1.00 91.44 75 SER A N 1
ATOM 525 C CA . SER A 1 75 ? 8.882 2.866 13.822 1.00 91.44 75 SER A CA 1
ATOM 526 C C . SER A 1 75 ? 8.662 3.917 14.916 1.00 91.44 75 SER A C 1
ATOM 528 O O . SER A 1 75 ? 8.988 3.678 16.075 1.00 91.44 75 SER A O 1
ATOM 530 N N . SER A 1 76 ? 8.106 5.078 14.566 1.00 92.44 76 SER A N 1
ATOM 531 C CA . SER A 1 76 ? 7.771 6.156 15.499 1.00 92.44 76 SER A CA 1
ATOM 532 C C . SER A 1 76 ? 6.502 5.902 16.321 1.00 92.44 76 SER A C 1
ATOM 534 O O . SER A 1 76 ? 6.242 6.649 17.267 1.00 92.44 76 SER A O 1
ATOM 536 N N . ILE A 1 77 ? 5.707 4.888 15.965 1.00 95.75 77 ILE A N 1
ATOM 537 C CA . ILE A 1 77 ? 4.434 4.553 16.610 1.00 95.75 77 ILE A CA 1
ATOM 538 C C . ILE A 1 77 ? 4.658 3.763 17.902 1.00 95.75 77 ILE A C 1
ATOM 540 O O . ILE A 1 77 ? 5.344 2.742 17.911 1.00 95.75 77 ILE A O 1
ATOM 544 N N . ASP A 1 78 ? 3.998 4.187 18.981 1.00 92.69 78 ASP A N 1
ATOM 545 C CA . ASP A 1 78 ? 3.964 3.442 20.239 1.00 92.69 78 ASP A CA 1
ATOM 546 C C . ASP A 1 78 ? 2.856 2.371 20.209 1.00 92.69 78 ASP A C 1
ATOM 548 O O . ASP A 1 78 ? 1.668 2.668 20.349 1.00 92.69 78 ASP A O 1
ATOM 552 N N . ARG A 1 79 ? 3.246 1.100 20.040 1.00 94.44 79 ARG A N 1
ATOM 553 C CA . ARG A 1 79 ? 2.324 -0.056 20.053 1.00 94.44 79 ARG A CA 1
ATOM 554 C C . ARG A 1 79 ? 1.954 -0.528 21.470 1.00 94.44 79 ARG A C 1
ATOM 556 O O . ARG A 1 79 ? 1.127 -1.426 21.610 1.00 94.44 79 ARG A O 1
ATOM 563 N N . SER A 1 80 ? 2.536 0.061 22.521 1.00 94.44 80 SER A N 1
ATOM 564 C CA . SER A 1 80 ? 2.240 -0.286 23.922 1.00 94.44 80 SER A CA 1
ATOM 565 C C . SER A 1 80 ? 1.063 0.498 24.515 1.00 94.44 80 SER A C 1
ATOM 567 O O . SER A 1 80 ? 0.542 0.126 25.565 1.00 94.44 80 SER A O 1
ATOM 569 N N . LYS A 1 81 ? 0.639 1.582 23.852 1.00 92.06 81 LYS A N 1
ATOM 570 C CA . LYS A 1 81 ? -0.428 2.490 24.307 1.00 92.06 81 LYS A CA 1
ATOM 571 C C . LYS A 1 81 ? -1.408 2.808 23.183 1.00 92.06 81 LYS A C 1
ATOM 573 O O . LYS A 1 81 ? -1.639 3.964 22.830 1.00 92.06 81 LYS A O 1
ATOM 578 N N . VAL A 1 82 ? -1.988 1.761 22.618 1.00 95.88 82 VAL A N 1
ATOM 579 C CA . VAL A 1 82 ? -2.996 1.860 21.565 1.00 95.88 82 VAL A CA 1
ATOM 580 C C . VAL A 1 82 ? -4.344 2.221 22.182 1.00 95.88 82 VAL A C 1
ATOM 582 O O . VAL A 1 82 ? -4.728 1.684 23.222 1.00 95.88 82 VAL A O 1
ATOM 585 N N . GLN A 1 83 ? -5.070 3.136 21.541 1.00 94.81 83 GLN A N 1
ATOM 586 C CA . GLN A 1 83 ? -6.373 3.594 22.013 1.00 94.81 83 GLN A CA 1
ATOM 587 C C . GLN A 1 83 ? -7.490 2.957 21.191 1.00 94.81 83 GLN A C 1
ATOM 589 O O . GLN A 1 83 ? -7.613 3.212 19.997 1.00 94.81 83 GLN A O 1
ATOM 594 N N . LEU A 1 84 ? -8.371 2.197 21.825 1.00 94.12 84 LEU A N 1
ATOM 595 C CA . LEU A 1 84 ? -9.703 1.949 21.285 1.00 94.12 84 LEU A CA 1
ATOM 596 C C . LEU A 1 84 ? -10.565 3.158 21.647 1.00 94.12 84 LEU A C 1
ATOM 598 O O . LEU A 1 84 ? -10.573 3.543 22.812 1.00 94.12 84 LEU A O 1
ATOM 602 N N . ARG A 1 85 ? -11.227 3.770 20.659 1.00 91.00 85 ARG A N 1
ATOM 603 C CA . ARG A 1 85 ? -12.063 4.982 20.818 1.00 91.00 85 ARG A CA 1
ATOM 604 C C . ARG A 1 85 ? -13.545 4.734 20.593 1.00 91.00 85 ARG A C 1
ATOM 606 O O . ARG A 1 85 ? -14.399 5.409 21.162 1.00 91.00 85 ARG A O 1
ATOM 613 N N . VAL A 1 86 ? -13.840 3.796 19.705 1.00 90.19 86 VAL A N 1
ATOM 614 C CA . VAL A 1 86 ? -15.194 3.412 19.315 1.00 90.19 86 VAL A CA 1
ATOM 615 C C . VAL A 1 86 ? -15.226 1.898 19.274 1.00 90.19 86 VAL A C 1
ATOM 617 O O . VAL A 1 86 ? -14.312 1.290 18.715 1.00 90.19 86 VAL A O 1
ATOM 620 N N . LEU A 1 87 ? -16.273 1.302 19.838 1.00 90.56 87 LEU A N 1
ATOM 621 C CA . LEU A 1 87 ? -16.585 -0.110 19.657 1.00 90.56 87 LEU A CA 1
ATOM 622 C C . LEU A 1 87 ? -18.102 -0.304 19.720 1.00 90.56 87 LEU A C 1
ATOM 624 O O . LEU A 1 87 ? -18.725 -0.043 20.746 1.00 90.56 87 LEU A O 1
ATOM 628 N N . SER A 1 88 ? -18.684 -0.748 18.610 1.00 90.06 88 SER A N 1
ATOM 629 C CA . SER A 1 88 ? -20.091 -1.124 18.493 1.00 90.06 88 SER A CA 1
ATOM 630 C C . SER A 1 88 ? -20.176 -2.570 18.027 1.00 90.06 88 SER A C 1
ATOM 632 O O . SER A 1 88 ? -19.688 -2.906 16.947 1.00 90.06 88 SER A O 1
ATOM 634 N N . ALA A 1 89 ? -20.806 -3.411 18.846 1.00 87.06 89 ALA A N 1
ATOM 635 C CA . ALA A 1 89 ? -21.097 -4.810 18.539 1.00 87.06 89 ALA A CA 1
ATOM 636 C C . ALA A 1 89 ? -22.442 -4.995 17.807 1.00 87.06 89 ALA A C 1
ATOM 638 O O . ALA A 1 89 ? -22.886 -6.129 17.626 1.00 87.06 89 ALA A O 1
ATOM 639 N N . ASP A 1 90 ? -23.108 -3.903 17.409 1.00 87.12 90 ASP A N 1
ATOM 640 C CA . ASP A 1 90 ? -24.373 -3.958 16.675 1.00 87.12 90 ASP A CA 1
ATOM 641 C C . ASP A 1 90 ? -24.195 -4.775 15.383 1.00 87.12 90 ASP A C 1
ATOM 643 O O . ASP A 1 90 ? -23.315 -4.507 14.569 1.00 87.12 90 ASP A O 1
ATOM 647 N N . ALA A 1 91 ? -25.015 -5.809 15.192 1.00 83.25 91 ALA A N 1
ATOM 648 C CA . ALA A 1 91 ? -24.917 -6.686 14.029 1.00 83.25 91 ALA A CA 1
ATOM 649 C C . ALA A 1 91 ? -25.305 -5.989 12.711 1.00 83.25 91 ALA A C 1
ATOM 651 O O . ALA A 1 91 ? -24.900 -6.451 11.636 1.00 83.25 91 ALA A O 1
ATOM 652 N N . GLN A 1 92 ? -26.093 -4.911 12.779 1.00 85.88 92 GLN A N 1
ATOM 653 C CA . GLN A 1 92 ? -26.492 -4.110 11.620 1.00 85.88 92 GLN A CA 1
ATOM 654 C C . GLN A 1 92 ? -25.483 -3.006 11.310 1.00 85.88 92 GLN A C 1
ATOM 656 O O . GLN A 1 92 ? -25.269 -2.697 10.140 1.00 85.88 92 GLN A O 1
ATOM 661 N N . ASP A 1 93 ? -24.828 -2.469 12.337 1.00 86.88 93 ASP A N 1
ATOM 662 C CA . ASP A 1 93 ? -23.850 -1.388 12.213 1.00 86.88 93 ASP A CA 1
ATOM 663 C C . ASP A 1 93 ? -22.650 -1.598 13.156 1.00 86.88 93 ASP A C 1
ATOM 665 O O . ASP A 1 93 ? -22.465 -0.868 14.141 1.00 86.88 93 ASP A O 1
ATOM 669 N N . PRO A 1 94 ? -21.827 -2.632 12.899 1.00 89.56 94 PRO A N 1
ATOM 670 C CA . PRO A 1 94 ? -20.645 -2.864 13.703 1.00 89.56 94 PRO A CA 1
ATOM 671 C C . PRO A 1 94 ? -19.615 -1.786 13.385 1.00 89.56 94 PRO A C 1
ATOM 673 O O . PRO A 1 94 ? -19.368 -1.464 12.220 1.00 89.56 94 PRO A O 1
ATOM 676 N N . ARG A 1 95 ? -18.986 -1.242 14.427 1.00 91.56 95 ARG A N 1
ATOM 677 C CA . ARG A 1 95 ? -18.006 -0.157 14.296 1.00 91.56 95 ARG A CA 1
ATOM 678 C C . ARG A 1 95 ? -16.831 -0.364 15.226 1.00 91.56 95 ARG A C 1
ATOM 680 O O . ARG A 1 95 ? -17.001 -0.824 16.353 1.00 91.56 95 ARG A O 1
ATOM 687 N N . TYR A 1 96 ? -15.654 0.059 14.787 1.00 92.69 96 TYR A N 1
ATOM 688 C CA . TYR A 1 96 ? -14.524 0.271 15.682 1.00 92.69 96 TYR A CA 1
ATOM 689 C C . TYR A 1 96 ? -13.658 1.430 15.203 1.00 92.69 96 TYR A C 1
ATOM 691 O O . TYR A 1 96 ? -13.634 1.742 14.015 1.00 92.69 96 TYR A O 1
ATOM 699 N N . ALA A 1 97 ? -12.916 2.034 16.126 1.00 93.31 97 ALA A N 1
ATOM 700 C CA . ALA A 1 97 ? -11.839 2.963 15.806 1.00 93.31 97 ALA A CA 1
ATOM 701 C C . ALA A 1 97 ? -10.669 2.729 16.763 1.00 93.31 97 ALA A C 1
ATOM 703 O O . ALA A 1 97 ? -10.813 2.906 17.975 1.00 93.31 97 ALA A O 1
ATOM 704 N N . VAL A 1 98 ? -9.531 2.326 16.206 1.00 94.69 98 VAL A N 1
ATOM 705 C CA . VAL A 1 98 ? -8.280 2.058 16.916 1.00 94.69 98 VAL A CA 1
ATOM 706 C C . VAL A 1 98 ? -7.261 3.110 16.490 1.00 94.69 98 VAL A C 1
ATOM 708 O O . VAL A 1 98 ? -6.950 3.228 15.307 1.00 94.69 98 VAL A O 1
ATOM 711 N N . ALA A 1 99 ? -6.770 3.897 17.441 1.00 94.81 99 ALA A N 1
ATOM 712 C CA . ALA A 1 99 ? -5.813 4.966 17.211 1.00 94.81 99 ALA A CA 1
ATOM 713 C C . ALA A 1 99 ? -4.432 4.603 17.763 1.00 94.81 99 ALA A C 1
ATOM 715 O O . ALA A 1 99 ? -4.289 4.147 18.901 1.00 94.81 99 ALA A O 1
ATOM 716 N N . TYR A 1 100 ? -3.426 4.851 16.936 1.00 95.81 100 TYR A N 1
ATOM 717 C CA . TYR A 1 100 ? -2.013 4.677 17.221 1.00 95.81 100 TYR A CA 1
ATOM 718 C C . TYR A 1 100 ? -1.348 6.043 17.245 1.00 95.81 100 TYR A C 1
ATOM 720 O O . TYR A 1 100 ? -1.467 6.808 16.286 1.00 95.81 100 TYR A O 1
ATOM 728 N N . THR A 1 101 ? -0.623 6.342 18.317 1.00 94.00 101 THR A N 1
ATOM 729 C CA . THR A 1 101 ? 0.016 7.645 18.501 1.00 94.00 101 THR A CA 1
ATOM 730 C C . THR A 1 101 ? 1.532 7.492 18.448 1.00 94.00 101 THR A C 1
ATOM 732 O O . THR A 1 101 ? 2.110 6.608 19.079 1.00 94.00 101 THR A O 1
ATOM 735 N N . ALA A 1 102 ? 2.185 8.356 17.680 1.00 92.00 102 ALA A N 1
ATOM 736 C CA . ALA A 1 102 ? 3.631 8.491 17.670 1.00 92.00 102 ALA A CA 1
ATOM 737 C C . ALA A 1 102 ? 4.096 9.435 18.780 1.00 92.00 102 ALA A C 1
ATOM 739 O O . ALA A 1 102 ? 3.375 10.351 19.179 1.00 92.00 102 ALA A O 1
ATOM 740 N N . SER A 1 103 ? 5.346 9.287 19.218 1.00 85.50 103 SER A N 1
ATOM 741 C CA . SER A 1 103 ? 5.955 10.178 20.221 1.00 85.50 103 SER A CA 1
ATOM 742 C C . SER A 1 103 ? 5.977 11.656 19.799 1.00 85.50 103 SER A C 1
ATOM 744 O O . SER A 1 103 ? 5.935 12.545 20.644 1.00 85.50 103 SER A O 1
ATOM 746 N N . SER A 1 104 ? 5.973 11.930 18.491 1.00 85.94 104 SER A N 1
ATOM 747 C CA . SER A 1 104 ? 5.871 13.276 17.908 1.00 85.94 104 SER A CA 1
ATOM 748 C C . SER A 1 104 ? 4.461 13.889 17.973 1.00 85.94 104 SER A C 1
ATOM 750 O O . SER A 1 104 ? 4.259 15.023 17.528 1.00 85.94 104 SER A O 1
ATOM 752 N N . GLY A 1 105 ? 3.469 13.145 18.473 1.00 84.50 105 GLY A N 1
ATOM 753 C CA . GLY A 1 105 ? 2.056 13.529 18.504 1.00 84.50 105 GLY A CA 1
ATOM 754 C C . GLY A 1 105 ? 1.308 13.301 17.186 1.00 84.50 105 GLY A C 1
ATOM 755 O O . GLY A 1 105 ? 0.161 13.719 17.064 1.00 84.50 105 GLY A O 1
ATOM 756 N N . GLY A 1 106 ? 1.937 12.675 16.184 1.00 87.75 106 GLY A N 1
ATOM 757 C CA . GLY A 1 106 ? 1.236 12.202 14.988 1.00 87.75 106 GLY A CA 1
ATOM 758 C C . GLY A 1 106 ? 0.364 10.988 15.292 1.00 87.75 106 GLY A C 1
ATOM 759 O O . GLY A 1 106 ? 0.707 10.177 16.147 1.00 87.75 106 GLY A O 1
ATOM 760 N N . GLU A 1 107 ? -0.747 10.849 14.579 1.00 91.69 107 GLU A N 1
ATOM 761 C CA . GLU A 1 107 ? -1.717 9.787 14.829 1.00 91.69 107 GLU A CA 1
ATOM 762 C C . GLU A 1 107 ? -2.112 9.053 13.553 1.00 91.69 107 GLU A C 1
ATOM 764 O O . GLU A 1 107 ? -2.245 9.671 12.496 1.00 91.69 107 GLU A O 1
ATOM 769 N N . ILE A 1 108 ? -2.329 7.744 13.677 1.00 93.75 108 ILE A N 1
ATOM 770 C CA . ILE A 1 108 ? -2.932 6.893 12.654 1.00 93.75 108 ILE A CA 1
ATOM 771 C C . ILE A 1 108 ? -4.177 6.239 13.249 1.00 93.75 108 ILE A C 1
ATOM 773 O O . ILE A 1 108 ? -4.097 5.581 14.285 1.00 93.75 108 ILE A O 1
ATOM 777 N N . VAL A 1 109 ? -5.322 6.397 12.589 1.00 93.44 109 VAL A N 1
ATOM 778 C CA . VAL A 1 109 ? -6.595 5.799 13.010 1.00 93.44 109 VAL A CA 1
ATOM 779 C C . VAL A 1 109 ? -7.020 4.737 12.010 1.00 93.44 109 VAL A C 1
ATOM 781 O O . VAL A 1 109 ? -7.191 5.033 10.830 1.00 93.44 109 VAL A O 1
ATOM 784 N N . LEU A 1 110 ? -7.230 3.517 12.498 1.00 93.75 110 LEU A N 1
ATOM 785 C CA . LEU A 1 110 ? -7.767 2.387 11.750 1.00 93.75 110 LEU A CA 1
ATOM 786 C C . LEU A 1 110 ? -9.209 2.149 12.197 1.00 93.75 110 LEU A C 1
ATOM 788 O O . LEU A 1 110 ? -9.469 2.013 13.395 1.00 93.75 110 LEU A O 1
ATOM 792 N N . ALA A 1 111 ? -10.156 2.116 11.261 1.00 91.94 111 ALA A N 1
ATOM 793 C CA . ALA A 1 111 ? -11.573 2.081 11.613 1.00 91.94 111 ALA A CA 1
ATOM 794 C C . ALA A 1 111 ? -12.438 1.242 10.666 1.00 91.94 111 ALA A C 1
ATOM 796 O O . ALA A 1 111 ? -12.155 1.134 9.473 1.00 91.94 111 ALA A O 1
ATOM 797 N N . LEU A 1 112 ? -13.533 0.729 11.232 1.00 91.06 112 LEU A N 1
ATOM 798 C CA . LEU A 1 112 ? -14.667 0.100 10.557 1.00 91.06 112 LEU A CA 1
ATOM 799 C C . LEU A 1 112 ? -15.915 0.948 10.785 1.00 91.06 112 LEU A C 1
ATOM 801 O O . LEU A 1 112 ? -16.229 1.300 11.925 1.00 91.06 112 LEU A O 1
ATOM 805 N N . GLY A 1 113 ? -16.635 1.222 9.702 1.00 82.00 113 GLY A N 1
ATOM 806 C CA . GLY A 1 113 ? -17.859 2.014 9.702 1.00 82.00 113 GLY A CA 1
ATOM 807 C C . GLY A 1 113 ? -17.753 3.235 8.787 1.00 82.00 113 GLY A C 1
ATOM 808 O O . GLY A 1 113 ? -16.716 3.455 8.151 1.00 82.00 113 GLY A O 1
ATOM 809 N N . PRO A 1 114 ? -18.830 4.031 8.679 1.00 66.62 114 PRO A N 1
ATOM 810 C CA . PRO A 1 114 ? -18.783 5.271 7.925 1.00 66.62 114 PRO A CA 1
ATOM 811 C C . PRO A 1 114 ? -17.715 6.181 8.528 1.00 66.62 114 PRO A C 1
ATOM 813 O O . PRO A 1 114 ? -17.578 6.294 9.750 1.00 66.62 114 PRO A O 1
ATOM 816 N N . ALA A 1 115 ? -16.938 6.818 7.658 1.00 53.72 115 ALA A N 1
ATOM 817 C CA . ALA A 1 115 ? -16.019 7.845 8.099 1.00 53.72 115 ALA A CA 1
ATOM 818 C C . ALA A 1 115 ? -16.792 8.955 8.833 1.00 53.72 115 ALA A C 1
ATOM 820 O O . ALA A 1 115 ? -17.948 9.199 8.484 1.00 53.72 115 ALA A O 1
ATOM 821 N N . PRO A 1 116 ? -16.180 9.676 9.789 1.00 47.22 116 PRO A N 1
ATOM 822 C CA . PRO A 1 116 ? -16.706 10.987 10.143 1.00 47.22 116 PRO A CA 1
ATOM 823 C C . PRO A 1 116 ? -16.863 11.813 8.857 1.00 47.22 116 PRO A C 1
ATOM 825 O O . PRO A 1 116 ? -15.992 11.744 7.980 1.00 47.22 116 PRO A O 1
ATOM 828 N N . ASP A 1 117 ? -17.985 12.530 8.741 1.00 39.72 117 ASP A N 1
ATOM 829 C CA . ASP A 1 117 ? -18.331 13.371 7.593 1.00 39.72 117 ASP A CA 1
ATOM 830 C C . ASP A 1 117 ? -17.218 14.397 7.344 1.00 39.72 117 ASP A C 1
ATOM 832 O O . ASP A 1 117 ? -17.165 15.467 7.948 1.00 39.72 117 ASP A O 1
ATOM 836 N N . VAL A 1 118 ? -16.299 14.056 6.447 1.00 41.72 118 VAL A N 1
ATOM 837 C CA . VAL A 1 118 ? -15.325 14.987 5.886 1.00 41.72 118 VAL A CA 1
ATOM 838 C C . VAL A 1 118 ? -15.828 15.320 4.494 1.00 41.72 118 VAL A C 1
ATOM 840 O O . VAL A 1 118 ? -16.163 14.423 3.717 1.00 41.72 118 VAL A O 1
ATOM 843 N N . LYS A 1 119 ? -15.966 16.617 4.213 1.00 42.56 119 LYS A N 1
ATOM 844 C CA . LYS A 1 119 ? -16.578 17.123 2.984 1.00 42.56 119 LYS A CA 1
ATOM 845 C C . LYS A 1 119 ? -15.781 16.644 1.767 1.00 42.56 119 LYS A C 1
ATOM 847 O O . LYS A 1 119 ? -14.726 17.185 1.452 1.00 42.56 119 LYS A O 1
ATOM 852 N N . LEU A 1 120 ? -16.324 15.647 1.069 1.00 40.50 120 LEU A N 1
ATOM 853 C CA . LEU A 1 120 ? -15.902 15.255 -0.273 1.00 40.50 120 LEU A CA 1
ATOM 854 C C . LEU A 1 120 ? -16.071 16.478 -1.187 1.00 40.50 120 LEU A C 1
ATOM 856 O O . LEU A 1 120 ? -17.189 16.868 -1.514 1.00 40.50 120 LEU A O 1
ATOM 860 N N . GLY A 1 121 ? -14.961 17.127 -1.524 1.00 42.44 121 GLY A N 1
ATOM 861 C CA . GLY A 1 121 ? -14.944 18.372 -2.297 1.00 42.44 121 GLY A CA 1
ATOM 862 C C . GLY A 1 121 ? -13.588 19.080 -2.300 1.00 42.44 121 GLY A C 1
ATOM 863 O O . GLY A 1 121 ? -13.303 19.818 -3.235 1.00 42.44 121 GLY A O 1
ATOM 864 N N . GLU A 1 122 ? -12.734 18.810 -1.306 1.00 52.69 122 GLU A N 1
ATOM 865 C CA . GLU A 1 122 ? -11.378 19.386 -1.188 1.00 52.69 122 GLU A CA 1
ATOM 866 C C . GLU A 1 122 ? -10.251 18.340 -1.352 1.00 52.69 122 GLU A C 1
ATOM 868 O O . GLU A 1 122 ? -9.067 18.644 -1.201 1.00 52.69 122 GLU A O 1
ATOM 873 N N . GLU A 1 123 ? -10.604 17.096 -1.681 1.00 58.28 123 GLU A N 1
ATOM 874 C CA . GLU A 1 123 ? -9.677 15.966 -1.777 1.00 58.28 123 GLU A CA 1
ATOM 875 C C . GLU A 1 123 ? -9.535 15.505 -3.234 1.00 58.28 123 GLU A C 1
ATOM 877 O O . GLU A 1 123 ? -10.527 15.376 -3.955 1.00 58.28 123 GLU A O 1
ATOM 882 N N . SER A 1 124 ? -8.308 15.205 -3.667 1.00 57.88 124 SER A N 1
ATOM 883 C CA . SER A 1 124 ? -8.097 14.333 -4.827 1.00 57.88 124 SER A CA 1
ATOM 884 C C . SER A 1 124 ? -7.937 12.897 -4.372 1.00 57.88 124 SER A C 1
ATOM 886 O O . SER A 1 124 ? -7.419 12.626 -3.290 1.00 57.88 124 SER A O 1
ATOM 888 N N . GLY A 1 125 ? -8.391 11.979 -5.220 1.00 63.47 125 GLY A N 1
ATOM 889 C CA . GLY A 1 125 ? -8.293 10.548 -4.995 1.00 63.47 125 GLY A CA 1
ATOM 890 C C . GLY A 1 125 ? -7.390 9.895 -6.029 1.00 63.47 125 GLY A C 1
ATOM 891 O O . GLY A 1 125 ? -7.568 10.109 -7.226 1.00 63.47 125 GLY A O 1
ATOM 892 N N . LEU A 1 126 ? -6.469 9.050 -5.575 1.00 65.19 126 LEU A N 1
ATOM 893 C CA . LEU A 1 126 ? -5.789 8.085 -6.435 1.00 65.19 126 LEU A CA 1
ATOM 894 C C . LEU A 1 126 ? -6.430 6.711 -6.231 1.00 65.19 126 LEU A C 1
ATOM 896 O O . LEU A 1 126 ? -6.522 6.226 -5.100 1.00 65.19 126 LEU A O 1
ATOM 900 N N . GLY A 1 127 ? -6.900 6.104 -7.322 1.00 64.56 127 GLY A N 1
ATOM 901 C CA . GLY A 1 127 ? -7.421 4.740 -7.301 1.00 64.56 127 GLY A CA 1
ATOM 902 C C . GLY A 1 127 ? -6.293 3.747 -7.033 1.00 64.56 127 GLY A C 1
ATOM 903 O O . GLY A 1 127 ? -5.289 3.741 -7.741 1.00 64.56 127 GLY A O 1
ATOM 904 N N . VAL A 1 128 ? -6.461 2.912 -6.013 1.00 69.69 128 VAL A N 1
ATOM 905 C CA . VAL A 1 128 ? -5.541 1.825 -5.651 1.00 69.69 128 VAL A CA 1
ATOM 906 C C . VAL A 1 128 ? -6.351 0.566 -5.343 1.00 69.69 128 VAL A C 1
ATOM 908 O O . VAL A 1 128 ? -7.574 0.539 -5.514 1.00 69.69 128 VAL A O 1
ATOM 911 N N . ARG A 1 129 ? -5.690 -0.494 -4.883 1.00 72.56 129 ARG A N 1
ATOM 912 C CA . ARG A 1 129 ? -6.371 -1.627 -4.264 1.00 72.56 129 ARG A CA 1
ATOM 913 C C . ARG A 1 129 ? -5.801 -1.884 -2.875 1.00 72.56 129 ARG A C 1
ATOM 915 O O . ARG A 1 129 ? -4.679 -1.497 -2.575 1.00 72.56 129 ARG A O 1
ATOM 922 N N . VAL A 1 130 ? -6.619 -2.469 -2.012 1.00 75.25 130 VAL A N 1
ATOM 923 C CA . VAL A 1 130 ? -6.221 -2.992 -0.702 1.00 75.25 130 VAL A CA 1
ATOM 924 C C . VAL A 1 130 ? -6.853 -4.368 -0.600 1.00 75.25 130 VAL A C 1
ATOM 926 O O . VAL A 1 130 ? -8.062 -4.502 -0.799 1.00 75.25 130 VAL A O 1
ATOM 929 N N . ARG A 1 131 ? -6.037 -5.407 -0.380 1.00 72.81 131 ARG A N 1
ATOM 930 C CA . ARG A 1 131 ? -6.492 -6.813 -0.387 1.00 72.81 131 ARG A CA 1
ATOM 931 C C . ARG A 1 131 ? -7.291 -7.174 -1.659 1.00 72.81 131 ARG A C 1
ATOM 933 O O . ARG A 1 131 ? -8.249 -7.941 -1.619 1.00 72.81 131 ARG A O 1
ATOM 940 N N . GLY A 1 132 ? -6.921 -6.601 -2.809 1.00 66.25 132 GLY A N 1
ATOM 941 C CA . GLY A 1 132 ? -7.593 -6.822 -4.097 1.00 66.25 132 GLY A CA 1
ATOM 942 C C . GLY A 1 132 ? -8.908 -6.056 -4.312 1.00 66.25 132 GLY A C 1
ATOM 943 O O . GLY A 1 132 ? -9.443 -6.089 -5.424 1.00 66.25 132 GLY A O 1
ATOM 944 N N . VAL A 1 133 ? -9.407 -5.329 -3.310 1.00 71.00 133 VAL A N 1
ATOM 945 C CA . VAL A 1 133 ? -10.608 -4.482 -3.388 1.00 71.00 133 VAL A CA 1
ATOM 946 C C . VAL A 1 133 ? -10.230 -3.080 -3.850 1.00 71.00 133 VAL A C 1
ATOM 948 O O . VAL A 1 133 ? -9.207 -2.554 -3.424 1.00 71.00 133 VAL A O 1
ATOM 951 N N . ALA A 1 134 ? -11.066 -2.454 -4.686 1.00 70.31 134 ALA A N 1
ATOM 952 C CA . ALA A 1 134 ? -10.901 -1.052 -5.059 1.00 70.31 134 ALA A CA 1
ATOM 953 C C . ALA A 1 134 ? -10.848 -0.150 -3.817 1.00 70.31 134 ALA A C 1
ATOM 955 O O . ALA A 1 134 ? -11.725 -0.180 -2.950 1.00 70.31 134 ALA A O 1
ATOM 956 N N . ALA A 1 135 ? -9.808 0.666 -3.761 1.00 72.06 135 ALA A N 1
ATOM 957 C CA . ALA A 1 135 ? -9.543 1.579 -2.674 1.00 72.06 135 ALA A CA 1
ATOM 958 C C . ALA A 1 135 ? -9.226 2.965 -3.232 1.00 72.06 135 ALA A C 1
ATOM 960 O O . ALA A 1 135 ? -8.824 3.119 -4.387 1.00 72.06 135 ALA A O 1
ATOM 961 N N . VAL A 1 136 ? -9.407 3.986 -2.405 1.00 70.38 136 VAL A N 1
ATOM 962 C CA . VAL A 1 136 ? -9.057 5.362 -2.754 1.00 70.38 136 VAL A CA 1
ATOM 963 C C . VAL A 1 136 ? -8.128 5.910 -1.694 1.00 70.38 136 VAL A C 1
ATOM 965 O O . VAL A 1 136 ? -8.428 5.827 -0.501 1.00 70.38 136 VAL A O 1
ATOM 968 N N . VAL A 1 137 ? -7.020 6.480 -2.155 1.00 72.56 137 VAL A N 1
ATOM 969 C CA . VAL A 1 137 ? -6.131 7.307 -1.344 1.00 72.56 137 VAL A CA 1
ATOM 970 C C . VAL A 1 137 ? -6.559 8.744 -1.551 1.00 72.56 137 VAL A C 1
ATOM 972 O O . VAL A 1 137 ? -6.322 9.304 -2.619 1.00 72.56 137 VAL A O 1
ATOM 975 N N . ALA A 1 138 ? -7.228 9.310 -0.558 1.00 71.50 138 ALA A N 1
ATOM 976 C CA . ALA A 1 138 ? -7.586 10.714 -0.539 1.00 71.50 138 ALA A CA 1
ATOM 977 C C . ALA A 1 138 ? -6.438 11.534 0.054 1.00 71.50 138 ALA A C 1
ATOM 979 O O . ALA A 1 138 ? -5.852 11.153 1.073 1.00 71.50 138 ALA A O 1
ATOM 980 N N . PHE A 1 139 ? -6.124 12.653 -0.589 1.00 66.94 139 PHE A N 1
ATOM 981 C CA . PHE A 1 139 ? -5.165 13.646 -0.120 1.00 66.94 139 PHE A CA 1
ATOM 982 C C . PHE A 1 139 ? -5.632 15.042 -0.550 1.00 66.94 139 PHE A C 1
ATOM 984 O O . PHE A 1 139 ? -6.275 15.180 -1.598 1.00 66.94 139 PHE A O 1
ATOM 991 N N . PRO A 1 140 ? -5.319 16.098 0.218 1.00 62.16 140 PRO A N 1
ATOM 992 C CA . PRO A 1 140 ? -5.650 17.447 -0.198 1.00 62.16 140 PRO A CA 1
ATOM 993 C C . PRO A 1 140 ? -4.825 17.786 -1.433 1.00 62.16 140 PRO A C 1
ATOM 995 O O . PRO A 1 140 ? -3.594 17.772 -1.410 1.00 62.16 140 PRO A O 1
ATOM 998 N N . TYR A 1 141 ? -5.514 18.087 -2.523 1.00 52.28 141 TYR A N 1
ATOM 999 C CA . TYR A 1 141 ? -4.888 18.531 -3.755 1.00 52.28 141 TYR A CA 1
ATOM 1000 C C . TYR A 1 141 ? -5.305 19.960 -4.005 1.00 52.28 141 TYR A C 1
ATOM 1002 O O . TYR A 1 141 ? -6.441 20.247 -4.371 1.00 52.28 141 TYR A O 1
ATOM 1010 N N . SER A 1 142 ? -4.362 20.870 -3.830 1.00 47.94 142 SER A N 1
ATOM 1011 C CA . SER A 1 142 ? -4.437 22.151 -4.499 1.00 47.94 142 SER A CA 1
ATOM 1012 C C . SER A 1 142 ? -3.022 22.676 -4.696 1.00 47.94 142 SER A C 1
ATOM 1014 O O . SER A 1 142 ? -2.139 22.441 -3.874 1.00 47.94 142 SER A O 1
ATOM 1016 N N . VAL A 1 143 ? -2.821 23.443 -5.766 1.00 47.03 143 VAL A N 1
ATOM 1017 C CA . VAL A 1 143 ? -1.624 24.283 -5.959 1.00 47.03 143 VAL A CA 1
ATOM 1018 C C . VAL A 1 143 ? -1.413 25.291 -4.816 1.00 47.03 143 VAL A C 1
ATOM 1020 O O . VAL A 1 143 ? -0.353 25.897 -4.720 1.00 47.03 143 VAL A O 1
ATOM 1023 N N . ASN A 1 144 ? -2.414 25.453 -3.945 1.00 43.84 144 ASN A N 1
ATOM 1024 C CA . ASN A 1 144 ? -2.417 26.334 -2.783 1.00 43.84 144 ASN A CA 1
ATOM 1025 C C . ASN A 1 144 ? -2.234 25.569 -1.460 1.00 43.84 144 ASN A C 1
ATOM 1027 O O . ASN A 1 144 ? -2.248 26.186 -0.393 1.00 43.84 144 ASN A O 1
ATOM 1031 N N . THR A 1 145 ? -2.111 24.238 -1.497 1.00 54.53 145 THR A N 1
ATOM 1032 C CA . THR A 1 145 ? -1.932 23.433 -0.291 1.00 54.53 145 THR A CA 1
ATOM 1033 C C . THR A 1 145 ? -0.458 23.457 0.064 1.00 54.53 145 THR A C 1
ATOM 1035 O O . THR A 1 145 ? 0.381 22.972 -0.690 1.00 54.53 145 THR A O 1
ATOM 1038 N N . ASP A 1 146 ? -0.147 24.050 1.210 1.00 51.44 146 ASP A N 1
ATOM 1039 C CA . ASP A 1 146 ? 1.210 24.094 1.736 1.00 51.44 146 ASP A CA 1
ATOM 1040 C C . ASP A 1 146 ? 1.688 22.662 2.052 1.00 51.44 146 ASP A C 1
ATOM 1042 O O . ASP A 1 146 ? 1.111 22.022 2.939 1.00 51.44 146 ASP A O 1
ATOM 1046 N N . PRO A 1 147 ? 2.723 22.142 1.363 1.00 52.38 147 PRO A N 1
ATOM 1047 C CA . PRO A 1 147 ? 3.224 20.789 1.592 1.00 52.38 147 PRO A CA 1
ATOM 1048 C C . PRO A 1 147 ? 3.801 20.597 3.004 1.00 52.38 147 PRO A C 1
ATOM 1050 O O . PRO A 1 147 ? 3.952 19.459 3.443 1.00 52.38 147 PRO A O 1
ATOM 1053 N N . ALA A 1 148 ? 4.099 21.680 3.732 1.00 51.47 148 ALA A N 1
ATOM 1054 C CA . ALA A 1 148 ? 4.583 21.630 5.108 1.00 51.47 148 ALA A CA 1
ATOM 1055 C C . ALA A 1 148 ? 3.459 21.548 6.161 1.00 51.47 148 ALA A C 1
ATOM 1057 O O . ALA A 1 148 ? 3.752 21.380 7.349 1.00 51.47 148 ALA A O 1
ATOM 1058 N N . LYS A 1 149 ? 2.180 21.671 5.774 1.00 52.66 149 LYS A N 1
ATOM 1059 C CA . LYS A 1 149 ? 1.050 21.614 6.715 1.00 52.66 149 LYS A CA 1
ATOM 1060 C C . LYS A 1 149 ? 0.465 20.204 6.831 1.00 52.66 149 LYS A C 1
ATOM 1062 O O . LYS A 1 149 ? 0.419 19.475 5.839 1.00 52.66 149 LYS A O 1
ATOM 1067 N N . PRO A 1 150 ? -0.026 19.817 8.028 1.00 54.66 150 PRO A N 1
ATOM 1068 C CA . PRO A 1 150 ? -0.800 18.597 8.190 1.00 54.66 150 PRO A CA 1
ATOM 1069 C C . PRO A 1 150 ? -1.970 18.563 7.209 1.00 54.66 150 PRO A C 1
ATOM 1071 O O . PRO A 1 150 ? -2.668 19.554 6.998 1.00 54.66 150 PRO A O 1
ATOM 1074 N N . ALA A 1 151 ? -2.152 17.403 6.607 1.00 62.41 151 ALA A N 1
ATOM 1075 C CA . ALA A 1 151 ? -3.052 17.159 5.503 1.00 62.41 151 ALA A CA 1
ATOM 1076 C C . ALA A 1 151 ? -3.724 15.828 5.793 1.00 62.41 151 ALA A C 1
ATOM 1078 O O . ALA A 1 151 ? -3.029 14.815 5.893 1.00 62.41 151 ALA A O 1
ATOM 1079 N N . LEU A 1 152 ? -5.049 15.821 5.962 1.00 68.50 152 LEU A N 1
ATOM 1080 C CA . LEU A 1 152 ? -5.758 14.571 6.189 1.00 68.50 152 LEU A CA 1
ATOM 1081 C C . LEU A 1 152 ? -5.594 13.684 4.955 1.00 68.50 152 LEU A C 1
ATOM 1083 O O . LEU A 1 152 ? -6.063 14.001 3.865 1.00 68.50 152 LEU A O 1
ATOM 1087 N N . ARG A 1 153 ? -4.896 12.573 5.145 1.00 77.94 153 ARG A N 1
ATOM 1088 C CA . ARG A 1 153 ? -4.744 11.507 4.170 1.00 77.94 153 ARG A CA 1
ATOM 1089 C C . ARG A 1 153 ? -5.562 10.326 4.637 1.00 77.94 153 ARG A C 1
ATOM 1091 O O . ARG A 1 153 ? -5.612 10.024 5.834 1.00 77.94 153 ARG A O 1
ATOM 1098 N N . ARG A 1 154 ? -6.212 9.657 3.693 1.00 80.88 154 ARG A N 1
ATOM 1099 C CA . ARG A 1 154 ? -7.067 8.516 4.002 1.00 80.88 154 ARG A CA 1
ATOM 1100 C C . ARG A 1 154 ? -6.960 7.452 2.936 1.00 80.88 154 ARG A C 1
ATOM 1102 O O . ARG A 1 154 ? -7.098 7.750 1.760 1.00 80.88 154 ARG A O 1
ATOM 1109 N N . VAL A 1 155 ? -6.805 6.208 3.362 1.00 83.50 155 VAL A N 1
ATOM 1110 C CA . VAL A 1 155 ? -7.018 5.034 2.517 1.00 83.50 155 VAL A CA 1
ATOM 1111 C C . VAL A 1 155 ? -8.366 4.450 2.899 1.00 83.50 155 VAL A C 1
ATOM 1113 O O . VAL A 1 155 ? -8.579 4.152 4.072 1.00 83.50 155 VAL A O 1
ATOM 1116 N N . ARG A 1 156 ? -9.286 4.309 1.942 1.00 85.69 156 ARG A N 1
ATOM 1117 C CA . ARG A 1 156 ? -10.621 3.731 2.170 1.00 85.69 156 ARG A CA 1
ATOM 1118 C C . ARG A 1 156 ? -10.911 2.634 1.162 1.00 85.69 156 ARG A C 1
ATOM 1120 O O . ARG A 1 156 ? -10.680 2.837 -0.026 1.00 85.69 156 ARG A O 1
ATOM 1127 N N . TRP A 1 157 ? -11.481 1.528 1.626 1.00 84.06 157 TRP A N 1
ATOM 1128 C CA . TRP A 1 157 ? -11.932 0.420 0.785 1.00 84.06 157 TRP A CA 1
ATOM 1129 C C . TRP A 1 157 ? -13.159 -0.264 1.393 1.00 84.06 157 TRP A C 1
ATOM 1131 O O . TRP A 1 157 ? -13.524 -0.008 2.544 1.00 84.06 157 TRP A O 1
ATOM 1141 N N . GLN A 1 158 ? -13.828 -1.096 0.596 1.00 82.25 158 GLN A N 1
ATOM 1142 C CA . GLN A 1 158 ? -15.076 -1.747 0.984 1.00 82.25 158 GLN A CA 1
ATOM 1143 C C . GLN A 1 158 ? -14.952 -3.272 0.964 1.00 82.25 158 GLN A C 1
ATOM 1145 O O . GLN A 1 158 ? -14.814 -3.887 -0.088 1.00 82.25 158 GLN A O 1
ATOM 1150 N N . GLU A 1 159 ? -15.090 -3.905 2.120 1.00 80.69 159 GLU A N 1
ATOM 1151 C CA . GLU A 1 159 ? -15.085 -5.359 2.246 1.00 80.69 159 GLU A CA 1
ATOM 1152 C C . GLU A 1 159 ? -16.511 -5.851 2.502 1.00 80.69 159 GLU A C 1
ATOM 1154 O O . GLU A 1 159 ? -17.067 -5.691 3.591 1.00 80.69 159 GLU A O 1
ATOM 1159 N N . SER A 1 160 ? -17.132 -6.446 1.478 1.00 80.19 160 SER A N 1
ATOM 1160 C CA . SER A 1 160 ? -18.555 -6.804 1.506 1.00 80.19 160 SER A CA 1
ATOM 1161 C C . SER A 1 160 ? -19.427 -5.562 1.777 1.00 80.19 160 SER A C 1
ATOM 1163 O O . SER A 1 160 ? -19.363 -4.582 1.033 1.00 80.19 160 SER A O 1
ATOM 1165 N N . ARG A 1 161 ? -20.239 -5.560 2.837 1.00 83.56 161 ARG A N 1
ATOM 1166 C CA . ARG A 1 161 ? -21.026 -4.391 3.265 1.00 83.56 161 ARG A CA 1
ATOM 1167 C C . ARG A 1 161 ? -20.253 -3.399 4.143 1.00 83.56 161 ARG A C 1
ATOM 1169 O O . ARG A 1 161 ? -20.804 -2.366 4.508 1.00 83.56 161 ARG A O 1
ATOM 1176 N N . TYR A 1 162 ? -19.018 -3.716 4.524 1.00 86.06 162 TYR A N 1
ATOM 1177 C CA . TYR A 1 162 ? -18.257 -2.946 5.501 1.00 86.06 162 TYR A CA 1
ATOM 1178 C C . TYR A 1 162 ? -17.327 -1.947 4.828 1.00 86.06 162 TYR A C 1
ATOM 1180 O O . TYR A 1 162 ? -16.624 -2.277 3.879 1.00 86.06 162 TYR A O 1
ATOM 1188 N N . THR A 1 163 ? -17.297 -0.724 5.349 1.00 87.12 163 THR A N 1
ATOM 1189 C CA . THR A 1 163 ? -16.300 0.277 4.958 1.00 87.12 163 THR A CA 1
ATOM 1190 C C . THR A 1 163 ? -15.166 0.266 5.969 1.00 87.12 163 THR A C 1
ATOM 1192 O O . THR A 1 163 ? -15.413 0.365 7.172 1.00 87.12 163 THR A O 1
ATOM 1195 N N . LEU A 1 164 ? -13.939 0.159 5.469 1.00 88.88 164 LEU A N 1
ATOM 1196 C CA . LEU A 1 164 ? -12.715 0.244 6.251 1.00 88.88 164 LEU A CA 1
ATOM 1197 C C . LEU A 1 164 ? -11.918 1.472 5.844 1.00 88.88 164 LEU A C 1
ATOM 1199 O O . LEU A 1 164 ? -11.955 1.907 4.688 1.00 88.88 164 LEU A O 1
ATOM 1203 N N . GLN A 1 165 ? -11.189 2.026 6.806 1.00 89.38 165 GLN A N 1
ATOM 1204 C CA . GLN A 1 165 ? -10.336 3.172 6.556 1.00 89.38 165 GLN A CA 1
ATOM 1205 C C . GLN A 1 165 ? -9.102 3.213 7.450 1.00 89.38 165 GLN A C 1
ATOM 1207 O O . GLN A 1 165 ? -9.129 2.778 8.602 1.00 89.38 165 GLN A O 1
ATOM 1212 N N . ILE A 1 166 ? -8.050 3.823 6.913 1.00 91.12 166 ILE A N 1
ATOM 1213 C CA . ILE A 1 166 ? -6.852 4.246 7.634 1.00 91.12 166 ILE A CA 1
ATOM 1214 C C . ILE A 1 166 ? -6.700 5.742 7.386 1.00 91.12 166 ILE A C 1
ATOM 1216 O O . ILE A 1 166 ? -6.715 6.165 6.230 1.00 91.12 166 ILE A O 1
ATOM 1220 N N . ALA A 1 167 ? -6.577 6.545 8.439 1.00 89.19 167 ALA A N 1
ATOM 1221 C CA . ALA A 1 167 ? -6.489 7.997 8.328 1.00 89.19 167 ALA A CA 1
ATOM 1222 C C . ALA A 1 167 ? -5.355 8.581 9.174 1.00 89.19 167 ALA A C 1
ATOM 1224 O O . ALA A 1 167 ? -5.085 8.103 10.276 1.00 89.19 167 ALA A O 1
ATOM 1225 N N . SER A 1 168 ? -4.725 9.640 8.669 1.00 87.69 168 SER A N 1
ATOM 1226 C CA . SER A 1 168 ? -3.752 10.445 9.408 1.00 87.69 168 SER A CA 1
ATOM 1227 C C . SER A 1 168 ? -3.638 11.849 8.831 1.00 87.69 168 SER A C 1
ATOM 1229 O O . SER A 1 168 ? -3.737 12.030 7.624 1.00 87.69 168 SER A O 1
ATOM 1231 N N . GLU A 1 169 ? -3.362 12.837 9.677 1.00 82.50 169 GLU A N 1
ATOM 1232 C CA . GLU A 1 169 ? -3.027 14.200 9.244 1.00 82.50 169 GLU A CA 1
ATOM 1233 C C . GLU A 1 169 ? -1.518 14.425 9.073 1.00 82.50 169 GLU A C 1
ATOM 1235 O O . GLU A 1 169 ? -1.098 15.391 8.435 1.00 82.50 169 GLU A O 1
ATOM 1240 N N . ARG A 1 170 ? -0.683 13.560 9.666 1.00 82.75 170 ARG A N 1
ATOM 1241 C CA . ARG A 1 170 ? 0.776 13.755 9.731 1.00 82.75 170 ARG A CA 1
ATOM 1242 C C . ARG A 1 170 ? 1.577 12.701 8.983 1.00 82.75 170 ARG A C 1
ATOM 1244 O O . ARG A 1 170 ? 2.645 13.028 8.480 1.00 82.75 170 ARG A O 1
ATOM 1251 N N . PHE A 1 171 ? 1.085 11.469 8.913 1.00 84.50 171 PHE A N 1
ATOM 1252 C CA . PHE A 1 171 ? 1.749 10.413 8.157 1.00 84.50 171 PHE A CA 1
ATOM 1253 C C . PHE A 1 171 ? 1.499 10.573 6.655 1.00 84.50 171 PHE A C 1
ATOM 1255 O O . PHE A 1 171 ? 0.496 11.163 6.233 1.00 84.50 171 PHE A O 1
ATOM 1262 N N . SER A 1 172 ? 2.449 10.092 5.853 1.00 79.00 172 SER A N 1
ATOM 1263 C CA . SER A 1 172 ? 2.387 10.181 4.394 1.00 79.00 172 SER A CA 1
ATOM 1264 C C . SER A 1 172 ? 1.341 9.220 3.818 1.00 79.00 172 SER A C 1
ATOM 1266 O O . SER A 1 172 ? 0.901 8.283 4.483 1.00 79.00 172 SER A O 1
ATOM 1268 N N . GLY A 1 173 ? 0.933 9.439 2.564 1.00 75.06 173 GLY A N 1
ATOM 1269 C CA . GLY A 1 173 ? 0.060 8.492 1.860 1.00 75.06 173 GLY A CA 1
ATOM 1270 C C . GLY A 1 173 ? 0.722 7.118 1.727 1.00 75.06 173 GLY A C 1
ATOM 1271 O O . GLY A 1 173 ? 0.062 6.099 1.933 1.00 75.06 173 GLY A O 1
ATOM 1272 N N . ASP A 1 174 ? 2.034 7.104 1.476 1.00 76.31 174 ASP A N 1
ATOM 1273 C CA . ASP A 1 174 ? 2.859 5.899 1.442 1.00 76.31 174 ASP A CA 1
ATOM 1274 C C . ASP A 1 174 ? 2.835 5.119 2.755 1.00 76.31 174 ASP A C 1
ATOM 1276 O O . ASP A 1 174 ? 2.625 3.907 2.713 1.00 76.31 174 ASP A O 1
ATOM 1280 N N . ASP A 1 175 ? 2.961 5.789 3.905 1.00 84.75 175 ASP A N 1
ATOM 1281 C CA . ASP A 1 175 ? 2.859 5.130 5.213 1.00 84.75 175 ASP A CA 1
ATOM 1282 C C . ASP A 1 175 ? 1.498 4.451 5.377 1.00 84.75 175 ASP A C 1
ATOM 1284 O O . ASP A 1 175 ? 1.426 3.277 5.738 1.00 84.75 175 ASP A O 1
ATOM 1288 N N . LEU A 1 176 ? 0.407 5.168 5.077 1.00 86.62 176 LEU A N 1
ATOM 1289 C CA . LEU A 1 176 ? -0.945 4.625 5.242 1.00 86.62 176 LEU A CA 1
ATOM 1290 C C . LEU A 1 176 ? -1.194 3.427 4.327 1.00 86.62 176 LEU A C 1
ATOM 1292 O O . LEU A 1 176 ? -1.878 2.480 4.712 1.00 86.62 176 LEU A O 1
ATOM 1296 N N . LEU A 1 177 ? -0.634 3.455 3.123 1.00 79.88 177 LEU A N 1
ATOM 1297 C CA . LEU A 1 177 ? -0.766 2.362 2.172 1.00 79.88 177 LEU A CA 1
ATOM 1298 C C . LEU A 1 177 ? 0.116 1.175 2.515 1.00 79.88 177 LEU A C 1
ATOM 1300 O O . LEU A 1 177 ? -0.327 0.043 2.365 1.00 79.88 177 LEU A O 1
ATOM 1304 N N . HIS A 1 178 ? 1.325 1.414 3.014 1.00 83.31 178 HIS A N 1
ATOM 1305 C CA . HIS A 1 178 ? 2.172 0.338 3.502 1.00 83.31 178 HIS A CA 1
ATOM 1306 C C . HIS A 1 178 ? 1.508 -0.372 4.689 1.00 83.31 178 HIS A C 1
ATOM 1308 O O . HIS A 1 178 ? 1.510 -1.597 4.738 1.00 83.31 178 HIS A O 1
ATOM 1314 N N . ILE A 1 179 ? 0.834 0.365 5.580 1.00 88.75 179 ILE A N 1
ATOM 1315 C CA . ILE A 1 179 ? -0.019 -0.233 6.621 1.00 88.75 179 ILE A CA 1
ATOM 1316 C C . ILE A 1 179 ? -1.159 -1.040 5.987 1.00 88.75 179 ILE A C 1
ATOM 1318 O O . ILE A 1 179 ? -1.377 -2.182 6.377 1.00 88.75 179 ILE A O 1
ATOM 1322 N N . ALA A 1 180 ? -1.868 -0.485 4.996 1.00 84.44 180 ALA A N 1
ATOM 1323 C CA . ALA A 1 180 ? -2.981 -1.164 4.321 1.00 84.44 180 ALA A CA 1
ATOM 1324 C C . ALA A 1 180 ? -2.568 -2.474 3.621 1.00 84.44 180 ALA A C 1
ATOM 1326 O O . ALA A 1 180 ? -3.358 -3.414 3.536 1.00 84.44 180 ALA A O 1
ATOM 1327 N N . TRP A 1 181 ? -1.337 -2.541 3.117 1.00 80.00 181 TRP A N 1
ATOM 1328 C CA . TRP A 1 181 ? -0.772 -3.725 2.468 1.00 80.00 181 TRP A CA 1
ATOM 1329 C C . TRP A 1 181 ? -0.109 -4.698 3.444 1.00 80.00 181 TRP A C 1
ATOM 1331 O O . TRP A 1 181 ? 0.035 -5.875 3.126 1.00 80.00 181 TRP A O 1
ATOM 1341 N N . SER A 1 182 ? 0.197 -4.234 4.651 1.00 84.69 182 SER A N 1
ATOM 1342 C CA . SER A 1 182 ? 0.754 -5.019 5.750 1.00 84.69 182 SER A CA 1
ATOM 1343 C C . SER A 1 182 ? -0.286 -5.226 6.852 1.00 84.69 182 SER A C 1
ATOM 1345 O O . SER A 1 182 ? -0.041 -4.946 8.026 1.00 84.69 182 SER A O 1
ATOM 1347 N N . LEU A 1 183 ? -1.482 -5.685 6.477 1.00 85.44 183 LEU A N 1
ATOM 1348 C CA . LEU A 1 183 ? -2.520 -6.082 7.427 1.00 85.44 183 LEU A CA 1
ATOM 1349 C C . LEU A 1 183 ? -2.438 -7.583 7.715 1.00 85.44 183 LEU A C 1
ATOM 1351 O O . LEU A 1 183 ? -2.097 -8.377 6.840 1.00 85.44 183 LEU A O 1
ATOM 1355 N N . ASP A 1 184 ? -2.804 -7.970 8.934 1.00 81.19 184 ASP A N 1
ATOM 1356 C CA . ASP A 1 184 ? -2.867 -9.360 9.378 1.00 81.19 184 ASP A CA 1
ATOM 1357 C C . ASP A 1 184 ? -3.740 -10.175 8.403 1.00 81.19 184 ASP A C 1
ATOM 1359 O O . ASP A 1 184 ? -4.913 -9.827 8.201 1.00 81.19 184 ASP A O 1
ATOM 1363 N N . PRO A 1 185 ? -3.191 -11.234 7.776 1.00 63.50 185 PRO A N 1
ATOM 1364 C CA . PRO A 1 185 ? -3.895 -12.030 6.774 1.00 63.50 185 PRO A CA 1
ATOM 1365 C C . PRO A 1 185 ? -5.014 -12.895 7.370 1.00 63.50 185 PRO A C 1
ATOM 1367 O O . PRO A 1 185 ? -5.865 -13.380 6.625 1.00 63.50 185 PRO A O 1
ATOM 1370 N N . THR A 1 186 ? -5.035 -13.092 8.695 1.00 60.78 186 THR A N 1
ATOM 1371 C CA . THR A 1 186 ? -6.137 -13.774 9.395 1.00 60.78 186 THR A CA 1
ATOM 1372 C C . THR A 1 186 ? -7.367 -12.874 9.548 1.00 60.78 186 THR A C 1
ATOM 1374 O O . THR A 1 186 ? -8.489 -13.361 9.707 1.00 60.78 186 THR A O 1
ATOM 1377 N N . GLY A 1 187 ? -7.180 -11.553 9.437 1.00 56.94 187 GLY A N 1
ATOM 1378 C CA . GLY A 1 187 ? -8.255 -10.589 9.258 1.00 56.94 187 GLY A CA 1
ATOM 1379 C C . GLY A 1 187 ? -8.760 -10.652 7.821 1.00 56.94 187 GLY A C 1
ATOM 1380 O O . GLY A 1 187 ? -8.088 -10.199 6.901 1.00 56.94 187 GLY A O 1
ATOM 1381 N N . ALA A 1 188 ? -9.944 -11.231 7.631 1.00 54.03 188 ALA A N 1
ATOM 1382 C CA . ALA A 1 188 ? -10.600 -11.331 6.333 1.00 54.03 188 ALA A CA 1
ATOM 1383 C C . ALA A 1 188 ? -10.787 -9.956 5.652 1.00 54.03 188 ALA A C 1
ATOM 1385 O O . ALA A 1 188 ? -10.930 -8.960 6.368 1.00 54.03 188 ALA A O 1
ATOM 1386 N N . PRO A 1 189 ? -10.865 -9.924 4.304 1.00 53.69 189 PRO A N 1
ATOM 1387 C CA . PRO A 1 189 ? -10.712 -11.027 3.370 1.00 53.69 189 PRO A CA 1
ATOM 1388 C C . PRO A 1 189 ? -9.253 -11.232 2.958 1.00 53.69 189 PRO A C 1
ATOM 1390 O O . PRO A 1 189 ? -8.469 -10.294 2.800 1.00 53.69 189 PRO A O 1
ATOM 1393 N N . SER A 1 190 ? -8.919 -12.494 2.703 1.00 53.00 190 SER A N 1
ATOM 1394 C CA . SER A 1 190 ? -7.746 -12.838 1.908 1.00 53.00 190 SER A CA 1
ATOM 1395 C C . SER A 1 190 ? -7.840 -12.164 0.531 1.00 53.00 190 SER A C 1
ATOM 1397 O O . SER A 1 190 ? -8.954 -11.968 0.033 1.00 53.00 190 SER A O 1
ATOM 1399 N N . PRO A 1 191 ? -6.705 -11.818 -0.104 1.00 52.12 191 PRO A N 1
ATOM 1400 C CA . PRO A 1 191 ? -6.716 -11.243 -1.442 1.00 52.12 191 PRO A CA 1
ATOM 1401 C C . PRO A 1 191 ? -7.567 -12.101 -2.376 1.00 52.12 191 PRO A C 1
ATOM 1403 O O . PRO A 1 191 ? -7.384 -13.315 -2.426 1.00 52.12 191 PRO A O 1
ATOM 1406 N N . ALA A 1 192 ? -8.479 -11.478 -3.125 1.00 51.34 192 ALA A N 1
ATOM 1407 C CA . ALA A 1 192 ? -9.326 -12.202 -4.078 1.00 51.34 192 ALA A CA 1
ATOM 1408 C C . ALA A 1 192 ? -8.503 -12.941 -5.153 1.00 51.34 192 ALA A C 1
ATOM 1410 O O . ALA A 1 192 ? -8.957 -13.937 -5.709 1.00 51.34 192 ALA A O 1
ATOM 1411 N N . TYR A 1 193 ? -7.281 -12.465 -5.409 1.00 56.03 193 TYR A N 1
ATOM 1412 C CA . TYR A 1 193 ? -6.330 -13.029 -6.361 1.00 56.03 193 TYR A CA 1
ATOM 1413 C C . TYR A 1 193 ? -4.946 -13.074 -5.708 1.00 56.03 193 TYR A C 1
ATOM 1415 O O . TYR A 1 193 ? -4.142 -12.159 -5.897 1.00 56.03 193 TYR A O 1
ATOM 1423 N N . PRO A 1 194 ? -4.672 -14.078 -4.859 1.00 57.06 194 PRO A N 1
ATOM 1424 C CA . PRO A 1 194 ? -3.367 -14.205 -4.238 1.00 57.06 194 PRO A CA 1
ATOM 1425 C C . PRO A 1 194 ? -2.358 -14.594 -5.323 1.00 57.06 194 PRO A C 1
ATOM 1427 O O . PRO A 1 194 ? -2.393 -15.704 -5.850 1.00 57.06 194 PRO A O 1
ATOM 1430 N N . LEU A 1 195 ? -1.463 -13.676 -5.681 1.00 62.44 195 LEU A N 1
ATOM 1431 C CA . LEU A 1 195 ? -0.367 -13.992 -6.584 1.00 62.44 195 LEU A CA 1
ATOM 1432 C C . LEU A 1 195 ? 0.773 -14.631 -5.793 1.00 62.44 195 LEU A C 1
ATOM 1434 O O . LEU A 1 195 ? 1.379 -14.000 -4.926 1.00 62.44 195 LEU A O 1
ATOM 1438 N N . THR A 1 196 ? 1.111 -15.872 -6.125 1.00 68.19 196 THR A N 1
ATOM 1439 C CA . THR A 1 196 ? 2.356 -16.483 -5.657 1.00 68.19 196 THR A CA 1
ATOM 1440 C C . THR A 1 196 ? 3.505 -16.005 -6.538 1.00 68.19 196 THR A C 1
ATOM 1442 O O . THR A 1 196 ? 3.517 -16.244 -7.742 1.00 68.19 196 THR A O 1
ATOM 1445 N N . ARG A 1 197 ? 4.480 -15.311 -5.946 1.00 75.88 197 ARG A N 1
ATOM 1446 C CA . ARG A 1 197 ? 5.654 -14.809 -6.671 1.00 75.88 197 ARG A CA 1
ATOM 1447 C C . ARG A 1 197 ? 6.650 -15.939 -6.923 1.00 75.88 197 ARG A C 1
ATOM 1449 O O . ARG A 1 197 ? 7.371 -16.334 -6.013 1.00 75.88 197 ARG A O 1
ATOM 1456 N N . THR A 1 198 ? 6.729 -16.419 -8.161 1.00 80.69 198 THR A N 1
ATOM 1457 C CA . THR A 1 198 ? 7.636 -17.512 -8.559 1.00 80.69 198 THR A CA 1
ATOM 1458 C C . THR A 1 198 ? 9.117 -17.118 -8.492 1.00 80.69 198 THR A C 1
ATOM 1460 O O . THR A 1 198 ? 9.964 -17.952 -8.186 1.00 80.69 198 THR A O 1
ATOM 1463 N N . LYS A 1 199 ? 9.443 -15.839 -8.745 1.00 85.38 199 LYS A N 1
ATOM 1464 C CA . LYS A 1 199 ? 10.817 -15.296 -8.759 1.00 85.38 199 LYS A CA 1
ATOM 1465 C C . LYS A 1 199 ? 10.979 -14.049 -7.884 1.00 85.38 199 LYS A C 1
ATOM 1467 O O . LYS A 1 199 ? 11.484 -13.018 -8.324 1.00 85.38 199 LYS A O 1
ATOM 1472 N N . ALA A 1 200 ? 10.536 -14.136 -6.631 1.00 86.06 200 ALA A N 1
ATOM 1473 C CA . ALA A 1 200 ? 10.623 -13.020 -5.693 1.00 86.06 200 ALA A CA 1
ATOM 1474 C C . ALA A 1 200 ? 12.070 -12.510 -5.530 1.00 86.06 200 ALA A C 1
ATOM 1476 O O . ALA A 1 200 ? 12.946 -13.242 -5.074 1.00 86.06 200 ALA A O 1
ATOM 1477 N N . GLY A 1 201 ? 12.321 -11.235 -5.838 1.00 89.56 201 GLY A N 1
ATOM 1478 C CA . GLY A 1 201 ? 13.654 -10.627 -5.749 1.00 89.56 201 GLY A CA 1
ATOM 1479 C C . GLY A 1 201 ? 14.437 -10.570 -7.052 1.00 89.56 201 GLY A C 1
ATOM 1480 O O . GLY A 1 201 ? 15.525 -9.994 -7.058 1.00 89.56 201 GLY A O 1
ATOM 1481 N N . ALA A 1 202 ? 13.904 -11.119 -8.145 1.00 92.31 202 ALA A N 1
ATOM 1482 C CA . ALA A 1 202 ? 14.518 -10.969 -9.460 1.00 92.31 202 ALA A CA 1
ATOM 1483 C C . ALA A 1 202 ? 14.506 -9.503 -9.923 1.00 92.31 202 ALA A C 1
ATOM 1485 O O . ALA A 1 202 ? 15.491 -9.033 -10.492 1.00 92.31 202 ALA A O 1
ATOM 1486 N N . CYS A 1 203 ? 13.429 -8.774 -9.617 1.00 94.75 203 CYS A N 1
ATOM 1487 C CA . CYS A 1 203 ? 13.296 -7.359 -9.939 1.00 94.75 203 CYS A CA 1
ATOM 1488 C C . CYS A 1 203 ? 13.237 -6.481 -8.688 1.00 94.75 203 CYS A C 1
ATOM 1490 O O . CYS A 1 203 ? 14.048 -5.568 -8.530 1.00 94.75 203 CYS A O 1
ATOM 1492 N N . ALA A 1 204 ? 12.309 -6.778 -7.776 1.00 91.69 204 ALA A N 1
ATOM 1493 C CA . ALA A 1 204 ? 12.113 -6.021 -6.547 1.00 91.69 204 ALA A CA 1
ATOM 1494 C C . ALA A 1 204 ? 13.030 -6.577 -5.453 1.00 91.69 204 ALA A C 1
ATOM 1496 O O . ALA A 1 204 ? 12.691 -7.531 -4.738 1.00 91.69 204 ALA A O 1
ATOM 1497 N N . LYS A 1 205 ? 14.229 -6.004 -5.349 1.00 88.94 205 LYS A N 1
ATOM 1498 C CA . LYS A 1 205 ? 15.255 -6.424 -4.388 1.00 88.94 205 LYS A CA 1
ATOM 1499 C C . LYS A 1 205 ? 14.990 -5.826 -2.996 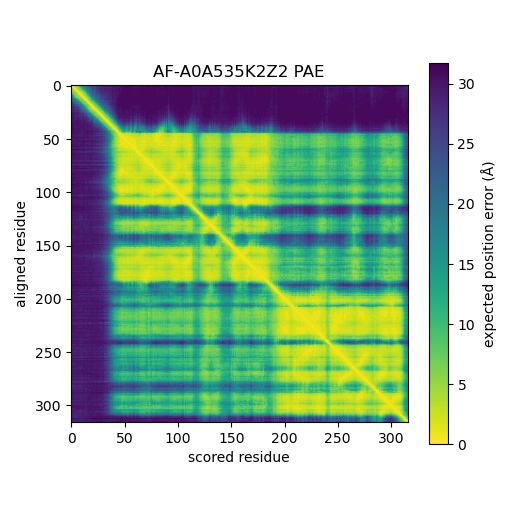1.00 88.94 205 LYS A C 1
ATOM 1501 O O . LYS A 1 205 ? 14.404 -4.748 -2.895 1.00 88.94 205 LYS A O 1
ATOM 1506 N N . PRO A 1 206 ? 15.381 -6.516 -1.909 1.00 81.62 206 PRO A N 1
ATOM 1507 C CA . PRO A 1 206 ? 15.325 -5.940 -0.568 1.00 81.62 206 PRO A CA 1
ATOM 1508 C C . PRO A 1 206 ? 16.207 -4.690 -0.468 1.00 81.62 206 PRO A C 1
ATOM 1510 O O . PRO A 1 206 ? 17.270 -4.646 -1.082 1.00 81.62 206 PRO A O 1
ATOM 1513 N N . GLU A 1 207 ? 15.777 -3.712 0.333 1.00 76.00 207 GLU A N 1
ATOM 1514 C CA . GLU A 1 207 ? 16.594 -2.557 0.754 1.00 76.00 207 GLU A CA 1
ATOM 1515 C C . GLU A 1 207 ? 17.141 -1.670 -0.386 1.00 76.00 207 GLU A C 1
ATOM 1517 O O . GLU A 1 207 ? 18.085 -0.904 -0.193 1.00 76.00 207 GLU A O 1
ATOM 1522 N N . THR A 1 208 ? 16.542 -1.725 -1.578 1.00 83.69 208 THR A N 1
ATOM 1523 C CA . THR A 1 208 ? 16.912 -0.847 -2.698 1.00 83.69 208 THR A CA 1
ATOM 1524 C C . THR A 1 208 ? 16.107 0.446 -2.718 1.00 83.69 208 THR A C 1
ATOM 1526 O O . THR A 1 208 ? 15.105 0.596 -2.016 1.00 83.69 208 THR A O 1
ATOM 1529 N N . ARG A 1 209 ? 16.527 1.398 -3.555 1.00 90.38 209 ARG A N 1
ATOM 1530 C CA . ARG A 1 209 ? 15.774 2.632 -3.791 1.00 90.38 209 ARG A CA 1
ATOM 1531 C C . ARG A 1 209 ? 14.601 2.384 -4.749 1.00 90.38 209 ARG A C 1
ATOM 1533 O O . ARG A 1 209 ? 14.638 1.423 -5.524 1.00 90.38 209 ARG A O 1
ATOM 1540 N N . PRO A 1 210 ? 13.560 3.234 -4.739 1.00 88.50 210 PRO A N 1
ATOM 1541 C CA . PRO A 1 210 ? 12.420 3.089 -5.644 1.00 88.50 210 PRO A CA 1
ATOM 1542 C C . PRO A 1 210 ? 12.829 3.064 -7.131 1.00 88.50 210 PRO A C 1
ATOM 1544 O O . PRO A 1 210 ? 12.331 2.237 -7.898 1.00 88.50 210 PRO A O 1
ATOM 1547 N N . GLU A 1 211 ? 13.790 3.898 -7.543 1.00 94.06 211 GLU A N 1
ATOM 1548 C CA . GLU A 1 211 ? 14.287 3.960 -8.924 1.00 94.06 211 GLU A CA 1
ATOM 1549 C C . GLU A 1 211 ? 15.024 2.693 -9.386 1.00 94.06 211 GLU A C 1
ATOM 1551 O O . GLU A 1 211 ? 15.055 2.403 -10.587 1.00 94.06 211 GLU A O 1
ATOM 1556 N N . ASP A 1 212 ? 15.564 1.899 -8.458 1.00 94.50 212 ASP A N 1
ATOM 1557 C CA . ASP A 1 212 ? 16.264 0.653 -8.784 1.00 94.50 212 ASP A CA 1
ATOM 1558 C C . ASP A 1 212 ? 15.298 -0.422 -9.293 1.00 94.50 212 ASP A C 1
ATOM 1560 O O . ASP A 1 212 ? 15.672 -1.244 -10.134 1.00 94.50 212 ASP A O 1
ATOM 1564 N N . THR A 1 213 ? 14.039 -0.387 -8.847 1.00 95.31 213 THR A N 1
ATOM 1565 C CA . THR A 1 213 ? 12.990 -1.296 -9.338 1.00 95.31 213 THR A CA 1
ATOM 1566 C C . THR A 1 213 ? 12.642 -0.980 -10.788 1.00 95.31 213 THR A C 1
ATOM 1568 O O . THR A 1 213 ? 12.563 -1.882 -11.617 1.00 95.31 213 THR A O 1
ATOM 1571 N N . VAL A 1 214 ? 12.510 0.307 -11.131 1.00 95.12 214 VAL A N 1
ATOM 1572 C CA . VAL A 1 214 ? 12.246 0.745 -12.514 1.00 95.12 214 VAL A CA 1
ATOM 1573 C C . VAL A 1 214 ? 13.430 0.414 -13.421 1.00 95.12 214 VAL A C 1
ATOM 1575 O O . VAL A 1 214 ? 13.241 -0.104 -14.520 1.00 95.12 214 VAL A O 1
ATOM 1578 N N . ARG A 1 215 ? 14.662 0.641 -12.951 1.00 95.50 215 ARG A N 1
ATOM 1579 C CA . ARG A 1 215 ? 15.871 0.257 -13.692 1.00 95.50 215 ARG A CA 1
ATOM 1580 C C . ARG A 1 215 ? 15.935 -1.253 -13.935 1.00 95.50 215 ARG A C 1
ATOM 1582 O O . ARG A 1 215 ? 16.263 -1.675 -15.041 1.00 95.50 215 ARG A O 1
ATOM 1589 N N . SER A 1 216 ? 15.608 -2.051 -12.919 1.00 96.25 216 SER A N 1
ATOM 1590 C CA . SER A 1 216 ? 15.586 -3.514 -13.020 1.00 96.25 216 SER A CA 1
ATOM 1591 C C . SER A 1 216 ? 14.500 -3.995 -13.981 1.00 96.25 216 SER A C 1
ATOM 1593 O O . SER A 1 216 ? 14.785 -4.853 -14.810 1.00 96.25 216 SER A O 1
ATOM 1595 N N . LEU A 1 217 ? 13.302 -3.395 -13.951 1.00 95.75 217 LEU A N 1
ATOM 1596 C CA . LEU A 1 217 ? 12.251 -3.681 -14.930 1.00 95.75 217 LEU A CA 1
ATOM 1597 C C . LEU A 1 217 ? 12.757 -3.459 -16.355 1.00 95.75 217 LEU A C 1
ATOM 1599 O O . LEU A 1 217 ? 12.625 -4.356 -17.179 1.00 95.75 217 LEU A O 1
ATOM 1603 N N . VAL A 1 218 ? 13.360 -2.300 -16.645 1.00 94.81 218 VAL A N 1
ATOM 1604 C CA . VAL A 1 218 ? 13.848 -1.989 -17.999 1.00 94.81 218 VAL A CA 1
ATOM 1605 C C . VAL A 1 218 ? 14.914 -2.990 -18.450 1.00 94.81 218 VAL A C 1
ATOM 1607 O O . VAL A 1 218 ? 14.866 -3.446 -19.586 1.00 94.81 218 VAL A O 1
ATOM 1610 N N . ALA A 1 219 ? 15.818 -3.407 -17.561 1.00 95.88 219 ALA A N 1
ATOM 1611 C CA . ALA A 1 219 ? 16.809 -4.440 -17.873 1.00 95.88 219 ALA A CA 1
ATOM 1612 C C . ALA A 1 219 ? 16.193 -5.830 -18.149 1.00 95.88 219 ALA A C 1
ATOM 1614 O O . ALA A 1 219 ? 16.815 -6.651 -18.819 1.00 95.88 219 ALA A O 1
ATOM 1615 N N . LEU A 1 220 ? 14.987 -6.102 -17.641 1.00 96.69 220 LEU A N 1
ATOM 1616 C CA . LEU A 1 220 ? 14.260 -7.358 -17.854 1.00 96.69 220 LEU A CA 1
ATOM 1617 C C . LEU A 1 220 ? 13.384 -7.350 -19.117 1.00 96.69 220 LEU A C 1
ATOM 1619 O O . LEU A 1 220 ? 12.902 -8.411 -19.524 1.00 96.69 220 LEU A O 1
ATOM 1623 N N . ILE A 1 221 ? 13.180 -6.200 -19.764 1.00 94.06 221 ILE A N 1
ATOM 1624 C CA . ILE A 1 221 ? 12.416 -6.114 -21.015 1.00 94.06 221 ILE A CA 1
ATOM 1625 C C . ILE A 1 221 ? 13.127 -6.924 -22.110 1.00 94.06 221 ILE A C 1
ATOM 1627 O O . ILE A 1 221 ? 14.329 -6.771 -22.347 1.00 94.06 221 ILE A O 1
ATOM 1631 N N . GLY A 1 222 ? 12.378 -7.818 -22.757 1.00 93.56 222 GLY A N 1
ATOM 1632 C CA . GLY A 1 222 ? 12.893 -8.748 -23.768 1.00 93.56 222 GLY A CA 1
ATOM 1633 C C . GLY A 1 222 ? 13.698 -9.935 -23.237 1.00 93.56 222 GLY A C 1
ATOM 1634 O O . GLY A 1 222 ? 14.180 -10.749 -24.020 1.00 93.56 222 GLY A O 1
ATOM 1635 N N . SER A 1 223 ? 13.828 -10.089 -21.913 1.00 95.38 223 SER A N 1
ATOM 1636 C CA . SER A 1 223 ? 14.565 -11.207 -21.296 1.00 95.38 223 SER A CA 1
ATOM 1637 C C . SER A 1 223 ? 13.936 -12.584 -21.519 1.00 95.38 223 SER A C 1
ATOM 1639 O O . SER A 1 223 ? 14.576 -13.594 -21.227 1.00 95.38 223 SER A O 1
ATOM 1641 N N . ARG A 1 224 ? 12.682 -12.642 -21.993 1.00 94.38 224 ARG A N 1
ATOM 1642 C CA . ARG A 1 224 ? 11.838 -13.849 -22.017 1.00 94.38 224 ARG A CA 1
ATOM 1643 C C . ARG A 1 224 ? 11.625 -14.475 -20.632 1.00 94.38 224 ARG A C 1
ATOM 1645 O O . ARG A 1 224 ? 11.184 -15.617 -20.528 1.00 94.38 224 ARG A O 1
ATOM 1652 N N . ASP A 1 225 ? 11.904 -13.726 -19.564 1.00 94.12 225 ASP A N 1
ATOM 1653 C CA . ASP A 1 225 ? 11.674 -14.129 -18.180 1.00 94.12 225 ASP A CA 1
ATOM 1654 C C . ASP A 1 225 ? 10.456 -13.402 -17.601 1.00 94.12 225 ASP A C 1
ATOM 1656 O O . ASP A 1 225 ? 10.551 -12.421 -16.857 1.00 94.12 225 ASP A O 1
ATOM 1660 N N . ARG A 1 226 ? 9.275 -13.896 -17.972 1.00 92.06 226 ARG A N 1
ATOM 1661 C CA . ARG A 1 226 ? 7.993 -13.320 -17.561 1.00 92.06 226 ARG A CA 1
ATOM 1662 C C . ARG A 1 226 ? 7.838 -13.223 -16.040 1.00 92.06 226 ARG A C 1
ATOM 1664 O O . ARG A 1 226 ? 7.326 -12.220 -15.554 1.00 92.06 226 ARG A O 1
ATOM 1671 N N . ASP A 1 227 ? 8.290 -14.222 -15.288 1.00 90.19 227 ASP A N 1
ATOM 1672 C CA . ASP A 1 227 ? 8.151 -14.227 -13.827 1.00 90.19 227 ASP A CA 1
ATOM 1673 C C . ASP A 1 227 ? 9.050 -13.181 -13.156 1.00 90.19 227 ASP A C 1
ATOM 1675 O O . ASP A 1 227 ? 8.651 -12.581 -12.157 1.00 90.19 227 ASP A O 1
ATOM 1679 N N . ALA A 1 228 ? 10.237 -12.919 -13.714 1.00 93.69 228 ALA A N 1
ATOM 1680 C CA . ALA A 1 228 ? 11.098 -11.841 -13.237 1.00 93.69 228 ALA A CA 1
ATOM 1681 C C . ALA A 1 228 ? 10.474 -10.461 -13.496 1.00 93.69 228 ALA A C 1
ATOM 1683 O O . ALA A 1 228 ? 10.523 -9.595 -12.623 1.00 93.69 228 ALA A O 1
ATOM 1684 N N . VAL A 1 229 ? 9.839 -10.269 -14.659 1.00 93.56 229 VAL A N 1
ATOM 1685 C CA . VAL A 1 229 ? 9.082 -9.044 -14.967 1.00 93.56 229 VAL A CA 1
ATOM 1686 C C . VAL A 1 229 ? 7.908 -8.866 -14.004 1.00 93.56 229 VAL A C 1
ATOM 1688 O O . VAL A 1 229 ? 7.717 -7.776 -13.471 1.00 93.56 229 VAL A O 1
ATOM 1691 N N . LEU A 1 230 ? 7.136 -9.924 -13.734 1.00 90.75 230 LEU A N 1
ATOM 1692 C CA . LEU A 1 230 ? 5.995 -9.858 -12.814 1.00 90.75 230 LEU A CA 1
ATOM 1693 C C . LEU A 1 230 ? 6.411 -9.502 -11.375 1.00 90.75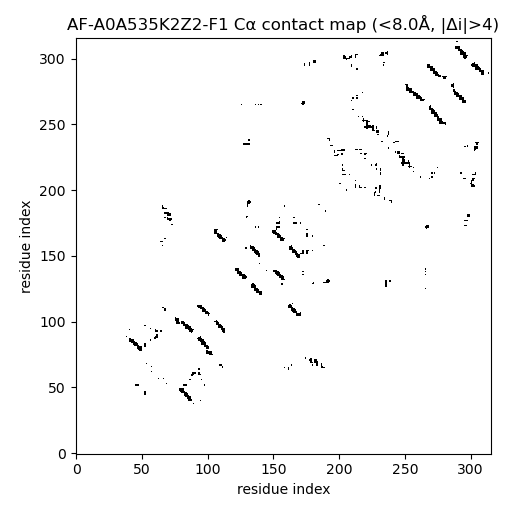 230 LEU A C 1
ATOM 1695 O O . LEU A 1 230 ? 5.659 -8.809 -10.693 1.00 90.75 230 LEU A O 1
ATOM 1699 N N . ASP A 1 231 ? 7.610 -9.887 -10.919 1.00 91.56 231 ASP A N 1
ATOM 1700 C CA . ASP A 1 231 ? 8.122 -9.494 -9.593 1.00 91.56 231 ASP A CA 1
ATOM 1701 C C . ASP A 1 231 ? 8.328 -7.973 -9.439 1.00 91.56 231 ASP A C 1
ATOM 1703 O O . ASP A 1 231 ? 8.293 -7.466 -8.313 1.00 91.56 231 ASP A O 1
ATOM 1707 N N . CYS A 1 232 ? 8.479 -7.225 -10.540 1.00 93.12 232 CYS A N 1
ATOM 1708 C CA . CYS A 1 232 ? 8.576 -5.762 -10.503 1.00 93.12 232 CYS A CA 1
ATOM 1709 C C . CYS A 1 232 ? 7.279 -5.083 -10.044 1.00 93.12 232 CYS A C 1
ATOM 1711 O O . CYS A 1 232 ? 7.311 -3.927 -9.616 1.00 93.12 232 CYS A O 1
ATOM 1713 N N . PHE A 1 233 ? 6.137 -5.761 -10.174 1.00 89.62 233 PHE A N 1
ATOM 1714 C CA . PHE A 1 233 ? 4.818 -5.165 -9.998 1.00 89.62 233 PHE A CA 1
ATOM 1715 C C . PHE A 1 233 ? 4.186 -5.565 -8.666 1.00 89.62 233 PHE A C 1
ATOM 1717 O O . PHE A 1 233 ? 4.302 -6.700 -8.191 1.00 89.62 233 PHE A O 1
ATOM 1724 N N . ALA A 1 234 ? 3.506 -4.604 -8.044 1.00 83.62 234 ALA A N 1
ATOM 1725 C CA . ALA A 1 234 ? 2.737 -4.847 -6.835 1.00 83.62 234 ALA A CA 1
ATOM 1726 C C . ALA A 1 234 ? 1.573 -5.794 -7.155 1.00 83.62 234 ALA A C 1
ATOM 1728 O O . ALA A 1 234 ? 1.017 -5.747 -8.255 1.00 83.62 234 ALA A O 1
ATOM 1729 N N . SER A 1 235 ? 1.165 -6.623 -6.193 1.00 75.94 235 SER A N 1
ATOM 1730 C CA . SER A 1 235 ? 0.070 -7.593 -6.401 1.00 75.94 235 SER A CA 1
ATOM 1731 C C . SER A 1 235 ? -1.219 -6.907 -6.879 1.00 75.94 235 SER A C 1
ATOM 1733 O O . SER A 1 235 ? -1.959 -7.434 -7.710 1.00 75.94 235 SER A O 1
ATOM 1735 N N . ASP A 1 236 ? -1.438 -5.676 -6.422 1.00 70.50 236 ASP A N 1
ATOM 1736 C CA . ASP A 1 236 ? -2.573 -4.841 -6.805 1.00 70.50 236 ASP A CA 1
ATOM 1737 C C . ASP A 1 236 ? -2.540 -4.349 -8.259 1.00 70.50 236 ASP A C 1
ATOM 1739 O O . ASP A 1 236 ? -3.603 -4.175 -8.857 1.00 70.50 236 ASP A O 1
ATOM 1743 N N . ALA A 1 237 ? -1.351 -4.146 -8.839 1.00 74.75 237 ALA A N 1
ATOM 1744 C CA . ALA A 1 237 ? -1.189 -3.771 -10.249 1.00 74.75 237 ALA A CA 1
ATOM 1745 C C . ALA A 1 237 ? -1.476 -4.939 -11.195 1.00 74.75 237 ALA A C 1
ATOM 1747 O O . ALA A 1 237 ? -1.838 -4.743 -12.356 1.00 74.75 237 ALA A O 1
ATOM 1748 N N . LEU A 1 238 ? -1.284 -6.156 -10.691 1.00 73.69 238 LEU A N 1
ATOM 1749 C CA . LEU A 1 238 ? -1.516 -7.385 -11.426 1.00 73.69 238 LEU A CA 1
ATOM 1750 C C . LEU A 1 238 ? -3.025 -7.700 -11.412 1.00 73.69 238 LEU A C 1
ATOM 1752 O O . LEU A 1 238 ? -3.618 -7.902 -12.467 1.00 73.69 238 LEU A O 1
ATOM 1756 N N . GLY A 1 239 ? -3.713 -7.599 -10.273 1.00 60.81 239 GLY A N 1
ATOM 1757 C CA . GLY A 1 239 ? -5.173 -7.759 -10.225 1.00 60.81 239 GLY A CA 1
ATOM 1758 C C . GLY A 1 239 ? -5.665 -9.155 -10.656 1.00 60.81 239 GLY A C 1
ATOM 1759 O O . GLY A 1 239 ? -4.921 -10.130 -10.611 1.00 60.81 239 GLY A O 1
ATOM 1760 N N . ALA A 1 240 ? -6.941 -9.254 -11.058 1.00 48.81 240 ALA A N 1
ATOM 1761 C CA . ALA A 1 240 ? -7.636 -10.520 -11.352 1.00 48.81 240 ALA A CA 1
ATOM 1762 C C . ALA A 1 240 ? -7.083 -11.299 -12.553 1.00 48.81 240 ALA A C 1
ATOM 1764 O O . ALA A 1 240 ? -7.063 -12.526 -12.556 1.00 48.81 240 ALA A O 1
ATOM 1765 N N . GLU A 1 241 ? -6.632 -10.570 -13.571 1.00 49.94 241 GLU A N 1
ATOM 1766 C CA . GLU A 1 241 ? -6.156 -11.118 -14.846 1.00 49.94 241 GLU A CA 1
ATOM 1767 C C . GLU A 1 241 ? -4.617 -11.116 -14.935 1.00 49.94 241 GLU A C 1
ATOM 1769 O O . GLU A 1 241 ? -4.063 -11.369 -16.003 1.00 49.94 241 GLU A O 1
ATOM 1774 N N . GLY A 1 242 ? -3.937 -10.811 -13.816 1.00 51.38 242 GLY A N 1
ATOM 1775 C CA . GLY A 1 242 ? -2.583 -10.259 -13.639 1.00 51.38 242 GLY A CA 1
ATOM 1776 C C . GLY A 1 242 ? -1.394 -10.845 -14.374 1.00 51.38 242 GLY A C 1
ATOM 1777 O O . GLY A 1 242 ? -0.385 -11.218 -13.788 1.00 51.38 242 GLY A O 1
ATOM 1778 N N . THR A 1 243 ? -1.477 -10.817 -15.693 1.00 54.72 243 THR A N 1
ATOM 1779 C CA . THR A 1 243 ? -0.500 -11.403 -16.602 1.00 54.72 243 THR A CA 1
ATOM 1780 C C . THR A 1 243 ? -0.096 -10.464 -17.732 1.00 54.72 243 THR A C 1
ATOM 1782 O O . THR A 1 243 ? 0.958 -10.678 -18.328 1.00 54.72 243 THR A O 1
ATOM 1785 N N . GLY A 1 244 ? -0.865 -9.396 -17.986 1.00 67.19 244 GLY A N 1
ATOM 1786 C CA . GLY A 1 244 ? -0.617 -8.457 -19.087 1.00 67.19 244 GLY A CA 1
ATOM 1787 C C . GLY A 1 244 ? 0.756 -7.779 -19.023 1.00 67.19 244 GLY A C 1
ATOM 1788 O O . GLY A 1 244 ? 1.422 -7.638 -20.045 1.00 67.19 244 GLY A O 1
ATOM 1789 N N . TRP A 1 245 ? 1.236 -7.451 -17.820 1.00 84.12 245 TRP A N 1
ATOM 1790 C CA . TRP A 1 245 ? 2.570 -6.869 -17.622 1.00 84.12 245 TRP A CA 1
ATOM 1791 C C . TRP A 1 245 ? 3.707 -7.856 -17.900 1.00 84.12 245 TRP A C 1
ATOM 1793 O O . TRP A 1 245 ? 4.786 -7.451 -18.318 1.00 84.12 245 TRP A O 1
ATOM 1803 N N . GLY A 1 246 ? 3.450 -9.159 -17.755 1.00 81.50 246 GLY A N 1
ATOM 1804 C CA . GLY A 1 246 ? 4.409 -10.210 -18.084 1.00 81.50 246 GLY A CA 1
ATOM 1805 C C . GLY A 1 246 ? 4.821 -10.221 -19.560 1.00 81.50 246 GLY A C 1
ATOM 1806 O O . GLY A 1 246 ? 5.936 -10.630 -19.868 1.00 81.50 246 GLY A O 1
ATOM 1807 N N . GLY A 1 247 ? 3.966 -9.711 -20.457 1.00 86.62 247 GLY A N 1
ATOM 1808 C CA . GLY A 1 247 ? 4.262 -9.591 -21.889 1.00 86.62 247 GLY A CA 1
ATOM 1809 C C . GLY A 1 247 ? 5.396 -8.614 -22.216 1.00 86.62 247 GLY A C 1
ATOM 1810 O O . GLY A 1 247 ? 5.924 -8.636 -23.323 1.00 86.62 247 GLY A O 1
ATOM 1811 N N . TRP A 1 248 ? 5.840 -7.790 -21.259 1.00 90.69 248 TRP A N 1
ATOM 1812 C CA . TRP A 1 248 ? 7.039 -6.965 -21.443 1.00 90.69 248 TRP A CA 1
ATOM 1813 C C . TRP A 1 248 ? 8.311 -7.816 -21.597 1.00 90.69 248 TRP A C 1
ATOM 1815 O O . TRP A 1 248 ? 9.288 -7.361 -22.192 1.00 90.69 248 TRP A O 1
ATOM 1825 N N . ALA A 1 249 ? 8.299 -9.065 -21.117 1.00 92.06 249 ALA A N 1
ATOM 1826 C CA . ALA A 1 249 ? 9.381 -10.020 -21.345 1.00 92.06 249 ALA A CA 1
ATOM 1827 C C . ALA A 1 249 ? 9.512 -10.442 -22.821 1.00 92.06 249 ALA A C 1
ATOM 1829 O O . ALA A 1 249 ? 10.585 -10.901 -23.209 1.00 92.06 249 ALA A O 1
ATOM 1830 N N . ASP A 1 250 ? 8.454 -10.271 -23.624 1.00 91.38 250 ASP A N 1
ATOM 1831 C CA . ASP A 1 250 ? 8.385 -10.675 -25.035 1.00 91.38 250 ASP A CA 1
ATOM 1832 C C . ASP A 1 250 ? 8.654 -9.514 -26.015 1.00 91.38 250 ASP A C 1
ATOM 1834 O O . ASP A 1 250 ? 8.712 -9.720 -27.228 1.00 91.38 250 ASP A O 1
ATOM 1838 N N . LEU A 1 251 ? 8.822 -8.287 -25.509 1.00 90.69 251 LEU A N 1
ATOM 1839 C CA . LEU A 1 251 ? 9.230 -7.131 -26.314 1.00 90.69 251 LEU A CA 1
ATOM 1840 C C . LEU A 1 251 ? 10.682 -7.289 -26.812 1.00 90.69 251 LEU A C 1
ATOM 1842 O O . LEU A 1 251 ? 11.440 -8.093 -26.271 1.00 90.69 251 LEU A O 1
ATOM 1846 N N . PRO A 1 252 ? 11.131 -6.506 -27.809 1.00 92.62 252 PRO A N 1
ATOM 1847 C CA . PRO A 1 252 ? 12.558 -6.363 -28.081 1.00 92.62 252 PRO A CA 1
ATOM 1848 C C . PRO A 1 252 ? 13.325 -5.918 -26.828 1.00 92.62 252 PRO A C 1
ATOM 1850 O O . PRO A 1 252 ? 12.758 -5.274 -25.944 1.00 92.62 252 PRO A O 1
ATOM 1853 N N . HIS A 1 253 ? 14.621 -6.215 -26.755 1.00 93.88 253 HIS A N 1
ATOM 1854 C CA . HIS A 1 253 ? 15.431 -5.779 -25.620 1.00 93.88 253 HIS A CA 1
ATOM 1855 C C . HIS A 1 253 ? 15.480 -4.256 -25.510 1.00 93.88 253 HIS A C 1
ATOM 1857 O O . HIS A 1 253 ? 15.649 -3.541 -26.505 1.00 93.88 253 HIS A O 1
ATOM 1863 N N . ALA A 1 254 ? 15.336 -3.767 -24.279 1.00 92.31 254 ALA A N 1
ATOM 1864 C CA . ALA A 1 254 ? 15.490 -2.358 -23.971 1.00 92.31 254 ALA A CA 1
ATOM 1865 C C . ALA A 1 254 ? 16.966 -1.998 -23.755 1.00 92.31 254 ALA A C 1
ATOM 1867 O O . ALA A 1 254 ? 17.732 -2.735 -23.136 1.00 92.31 254 ALA A O 1
ATOM 1868 N N . THR A 1 255 ? 17.360 -0.824 -24.235 1.00 90.00 255 THR A N 1
ATOM 1869 C CA . THR A 1 255 ? 18.711 -0.267 -24.121 1.00 90.00 255 THR A CA 1
ATOM 1870 C C . THR A 1 255 ? 18.646 1.225 -23.806 1.00 90.00 255 THR A C 1
ATOM 1872 O O . THR A 1 255 ? 17.593 1.855 -23.900 1.00 90.00 255 THR A O 1
ATOM 1875 N N . GLY A 1 256 ? 19.776 1.815 -23.403 1.00 88.06 256 GLY A N 1
ATOM 1876 C CA . GLY A 1 256 ? 19.866 3.266 -23.213 1.00 88.06 256 GLY A CA 1
ATOM 1877 C C . GLY A 1 256 ? 18.939 3.809 -22.121 1.00 88.06 256 GLY A C 1
ATOM 1878 O O . GLY A 1 256 ? 18.331 4.861 -22.308 1.00 88.06 256 GLY A O 1
ATOM 1879 N N . PHE A 1 257 ? 18.807 3.088 -21.001 1.00 92.38 257 PHE A N 1
ATOM 1880 C CA . PHE A 1 257 ? 18.004 3.536 -19.862 1.00 92.38 257 PHE A CA 1
ATOM 1881 C C . PHE A 1 257 ? 18.419 4.937 -19.395 1.00 92.38 257 PHE A C 1
ATOM 1883 O O . PHE A 1 257 ? 19.597 5.223 -19.171 1.00 92.38 257 PHE A O 1
ATOM 1890 N N . ARG A 1 258 ? 17.413 5.781 -19.188 1.00 92.88 258 ARG A N 1
ATOM 1891 C CA . ARG A 1 258 ? 17.513 7.167 -18.748 1.00 92.88 258 ARG A CA 1
ATOM 1892 C C . ARG A 1 258 ? 16.519 7.392 -17.614 1.00 92.88 258 ARG A C 1
ATOM 1894 O O . ARG A 1 258 ? 15.327 7.148 -17.779 1.00 92.88 258 ARG A O 1
ATOM 1901 N N . LEU A 1 259 ? 17.009 7.893 -16.483 1.00 93.06 259 LEU A N 1
ATOM 1902 C CA . LEU A 1 259 ? 16.179 8.391 -15.386 1.00 93.06 259 LEU A CA 1
ATOM 1903 C C . LEU A 1 259 ? 16.033 9.908 -15.542 1.00 93.06 259 LEU A C 1
ATOM 1905 O O . LEU A 1 259 ? 17.025 10.624 -15.432 1.00 93.06 259 LEU A O 1
ATOM 1909 N N . ASP A 1 260 ? 14.819 10.386 -15.807 1.00 88.56 260 ASP A N 1
ATOM 1910 C CA . ASP A 1 260 ? 14.556 11.804 -16.084 1.00 88.56 260 ASP A CA 1
ATOM 1911 C C . ASP A 1 260 ? 14.236 12.593 -14.819 1.00 88.56 260 ASP A C 1
ATOM 1913 O O . ASP A 1 260 ? 14.736 13.698 -14.608 1.00 88.56 260 ASP A O 1
ATOM 1917 N N . ARG A 1 261 ? 13.350 12.041 -13.985 1.00 89.19 261 ARG A N 1
ATOM 1918 C CA . ARG A 1 261 ? 12.839 12.725 -12.798 1.00 89.19 261 ARG A CA 1
ATOM 1919 C C . ARG A 1 261 ? 12.395 11.727 -11.743 1.00 89.19 261 ARG A C 1
ATOM 1921 O O . ARG A 1 261 ? 11.796 10.703 -12.057 1.00 89.19 261 ARG A O 1
ATOM 1928 N N . VAL A 1 262 ? 12.638 12.090 -10.490 1.00 89.25 262 VAL A N 1
ATOM 1929 C CA . VAL A 1 262 ? 12.036 11.471 -9.310 1.00 89.25 262 VAL A CA 1
ATOM 1930 C C . VAL A 1 262 ? 11.279 12.571 -8.575 1.00 89.25 262 VAL A C 1
ATOM 1932 O O . VAL A 1 262 ? 11.850 13.617 -8.267 1.00 89.25 262 VAL A O 1
ATOM 1935 N N . SER A 1 263 ? 9.985 12.374 -8.365 1.00 84.50 263 SER A N 1
ATOM 1936 C CA . SER A 1 263 ? 9.094 13.328 -7.703 1.00 84.50 263 SER A CA 1
ATOM 1937 C C . SER A 1 263 ? 8.115 12.604 -6.788 1.00 84.50 263 SER A C 1
ATOM 1939 O O . SER A 1 263 ? 8.038 11.379 -6.799 1.00 84.50 263 SER A O 1
ATOM 1941 N N . GLU A 1 264 ? 7.354 13.359 -6.004 1.00 75.19 264 GLU A N 1
ATOM 1942 C CA . GLU A 1 264 ? 6.268 12.823 -5.190 1.00 75.19 264 GLU A CA 1
ATOM 1943 C C . GLU A 1 264 ? 4.917 13.248 -5.781 1.00 75.19 264 GLU A C 1
ATOM 1945 O O . GLU A 1 264 ? 4.732 14.408 -6.155 1.00 75.19 264 GLU A O 1
ATOM 1950 N N . PHE A 1 265 ? 3.968 12.318 -5.875 1.00 67.12 265 PHE A N 1
ATOM 1951 C CA . PHE A 1 265 ? 2.600 12.570 -6.314 1.00 67.12 265 PHE A CA 1
ATOM 1952 C C . PHE A 1 265 ? 1.619 11.856 -5.382 1.00 67.12 265 PHE A C 1
ATOM 1954 O O . PHE A 1 265 ? 1.637 10.633 -5.274 1.00 67.12 265 PHE A O 1
ATOM 1961 N N . GLY A 1 266 ? 0.767 12.613 -4.685 1.00 60.34 266 GLY A N 1
ATOM 1962 C CA . GLY A 1 266 ? -0.222 12.037 -3.765 1.00 60.34 266 GLY A CA 1
ATOM 1963 C C . GLY A 1 266 ? 0.392 11.273 -2.585 1.00 60.34 266 GLY A C 1
ATOM 1964 O O . GLY A 1 266 ? -0.211 10.319 -2.097 1.00 60.34 266 GLY A O 1
ATOM 1965 N N . GLY A 1 267 ? 1.592 11.662 -2.139 1.00 61.59 267 GLY A N 1
ATOM 1966 C CA . GLY A 1 267 ? 2.310 10.953 -1.081 1.00 61.59 267 GLY A CA 1
ATOM 1967 C C . GLY A 1 267 ? 3.094 9.734 -1.550 1.00 61.59 267 GLY A C 1
ATOM 1968 O O . GLY A 1 267 ? 3.475 8.959 -0.684 1.00 61.59 267 GLY A O 1
ATOM 1969 N N . ARG A 1 268 ? 3.267 9.549 -2.870 1.00 70.50 268 ARG A N 1
ATOM 1970 C CA . ARG A 1 268 ? 3.941 8.407 -3.505 1.00 70.50 268 ARG A CA 1
ATOM 1971 C C . ARG A 1 268 ? 5.105 8.836 -4.375 1.00 70.50 268 ARG A C 1
ATOM 1973 O O . ARG A 1 268 ? 5.018 9.848 -5.068 1.00 70.50 268 ARG A O 1
ATOM 1980 N N . MET A 1 269 ? 6.127 7.994 -4.458 1.00 82.06 269 MET A N 1
ATOM 1981 C CA . MET A 1 269 ? 7.235 8.201 -5.389 1.00 82.06 269 MET A CA 1
ATOM 1982 C C . MET A 1 269 ? 6.787 7.964 -6.839 1.00 82.06 269 MET A C 1
ATOM 1984 O O . MET A 1 269 ? 6.417 6.856 -7.234 1.00 82.06 269 MET A O 1
ATOM 1988 N N . GLN A 1 270 ? 6.855 9.023 -7.639 1.00 87.12 270 GLN A N 1
ATOM 1989 C CA . GLN A 1 270 ? 6.694 9.006 -9.083 1.00 87.12 270 GLN A CA 1
ATOM 1990 C C . GLN A 1 270 ? 8.074 9.070 -9.744 1.00 87.12 270 GLN A C 1
ATOM 1992 O O . GLN A 1 270 ? 8.881 9.957 -9.469 1.00 87.12 270 GLN A O 1
ATOM 1997 N N . ILE A 1 271 ? 8.330 8.144 -10.658 1.00 91.94 271 ILE A N 1
ATOM 1998 C CA . ILE A 1 271 ? 9.577 8.041 -11.408 1.00 91.94 271 ILE A CA 1
ATOM 1999 C C . ILE A 1 271 ? 9.266 8.225 -12.885 1.00 91.94 271 ILE A C 1
ATOM 2001 O O . ILE A 1 271 ? 8.454 7.497 -13.444 1.00 91.94 271 ILE A O 1
ATOM 2005 N N . GLN A 1 272 ? 9.929 9.176 -13.528 1.00 92.69 272 GLN A N 1
ATOM 2006 C CA . GLN A 1 272 ? 9.921 9.333 -14.975 1.00 92.69 272 GLN A CA 1
ATOM 2007 C C . GLN A 1 272 ? 11.204 8.730 -15.540 1.00 92.69 272 GLN A C 1
ATOM 2009 O O . GLN A 1 272 ? 12.307 9.123 -15.148 1.00 92.69 272 GLN A O 1
ATOM 2014 N N . ALA A 1 273 ? 11.060 7.785 -16.461 1.00 92.25 273 ALA A N 1
ATOM 2015 C CA . ALA A 1 273 ? 12.186 7.145 -17.118 1.00 92.25 273 ALA A CA 1
ATOM 2016 C C . ALA A 1 273 ? 11.894 6.889 -18.597 1.00 92.25 273 ALA A C 1
ATOM 2018 O O . ALA A 1 273 ? 10.751 6.669 -19.001 1.00 92.25 273 ALA A O 1
ATOM 2019 N N . GLY A 1 274 ? 12.954 6.883 -19.397 1.00 91.19 274 GLY A N 1
ATOM 2020 C CA . GLY A 1 274 ? 12.906 6.529 -20.807 1.00 91.19 274 GLY A CA 1
ATOM 2021 C C . GLY A 1 274 ? 13.965 5.500 -21.170 1.00 91.19 274 GLY A C 1
ATOM 2022 O O . GLY A 1 274 ? 14.951 5.313 -20.458 1.00 91.19 274 GLY A O 1
ATOM 2023 N N . TRP A 1 275 ? 13.749 4.818 -22.283 1.00 92.50 275 TRP A N 1
ATOM 2024 C CA . TRP A 1 275 ? 14.694 3.872 -22.875 1.00 92.50 275 TRP A CA 1
ATOM 2025 C C . TRP A 1 275 ? 14.445 3.791 -24.378 1.00 92.50 275 TRP A C 1
ATOM 2027 O O . TRP A 1 275 ? 13.509 4.409 -24.879 1.00 92.50 275 TRP A O 1
ATOM 2037 N N . SER A 1 276 ? 15.273 3.032 -25.084 1.00 90.56 276 SER A N 1
ATOM 2038 C CA . SER A 1 276 ? 15.083 2.672 -26.489 1.00 90.56 276 SER A CA 1
ATOM 2039 C C . SER A 1 276 ? 15.000 1.158 -26.635 1.00 90.56 276 SER A C 1
ATOM 2041 O O . SER A 1 276 ? 15.357 0.424 -25.716 1.00 90.56 276 SER A O 1
ATOM 2043 N N . PHE A 1 277 ? 14.566 0.676 -27.794 1.00 89.62 277 PHE A N 1
ATOM 2044 C CA . PHE A 1 277 ? 14.576 -0.750 -28.117 1.00 89.62 277 PHE A CA 1
ATOM 2045 C C . PHE A 1 277 ? 15.650 -1.087 -29.155 1.00 89.62 277 PHE A C 1
ATOM 2047 O O . PHE A 1 277 ? 15.910 -0.290 -30.054 1.00 89.62 277 PHE A O 1
ATOM 2054 N N . GLU A 1 278 ? 16.240 -2.282 -29.067 1.00 88.25 278 GLU A N 1
ATOM 2055 C CA . GLU A 1 278 ? 17.180 -2.790 -30.084 1.00 88.25 278 GLU A CA 1
ATOM 2056 C C . GLU A 1 278 ? 16.539 -2.912 -31.476 1.00 88.25 278 GLU A C 1
ATOM 2058 O O . GLU A 1 278 ? 17.217 -2.798 -32.495 1.00 88.25 278 GLU A O 1
ATOM 2063 N N . SER A 1 279 ? 15.221 -3.116 -31.530 1.00 84.56 279 SER A N 1
ATOM 2064 C CA . SER A 1 279 ? 14.428 -3.048 -32.758 1.00 84.56 279 SER A CA 1
ATOM 2065 C C . SER A 1 279 ? 13.044 -2.442 -32.483 1.00 84.56 279 SER A C 1
ATOM 2067 O O . SER A 1 279 ? 12.578 -2.509 -31.345 1.00 84.56 279 SER A O 1
ATOM 2069 N N . PRO A 1 280 ? 12.372 -1.829 -33.480 1.00 80.31 280 PRO A N 1
ATOM 2070 C CA . PRO A 1 280 ? 11.081 -1.180 -33.263 1.00 80.31 280 PRO A CA 1
ATOM 2071 C C . PRO A 1 280 ? 10.013 -2.171 -32.758 1.00 80.31 280 PRO A C 1
ATOM 2073 O O . PRO A 1 280 ? 9.680 -3.110 -33.480 1.00 80.31 280 PRO A O 1
ATOM 2076 N N . PRO A 1 281 ? 9.420 -1.955 -31.568 1.00 74.81 281 PRO A N 1
ATOM 2077 C CA . PRO A 1 281 ? 8.415 -2.860 -30.995 1.00 74.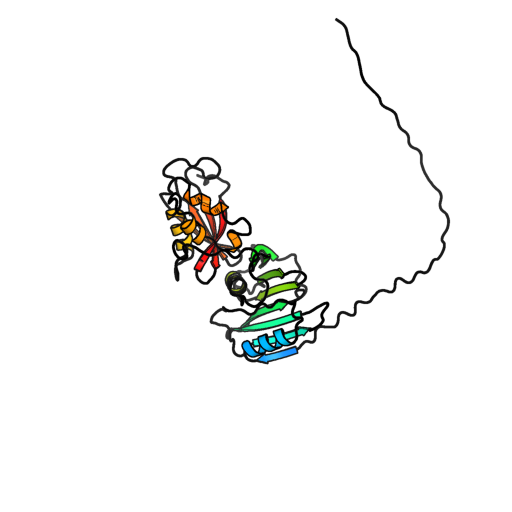81 281 PRO A CA 1
ATOM 2078 C C . PRO A 1 281 ? 7.034 -2.749 -31.668 1.00 74.81 281 PRO A C 1
ATOM 2080 O O . PRO A 1 281 ? 6.172 -3.596 -31.447 1.00 74.81 281 PRO A O 1
ATOM 2083 N N . GLY A 1 282 ? 6.805 -1.704 -32.478 1.00 68.88 282 GLY A N 1
ATOM 2084 C CA . GLY A 1 282 ? 5.489 -1.367 -33.027 1.00 68.88 282 GLY A CA 1
ATOM 2085 C C . GLY A 1 282 ? 4.477 -0.923 -31.956 1.00 68.88 282 GLY A C 1
ATOM 2086 O O . GLY A 1 282 ? 4.726 -0.987 -30.752 1.00 68.88 282 GLY A O 1
ATOM 2087 N N . GLY A 1 283 ? 3.310 -0.442 -32.395 1.00 70.44 283 GLY A N 1
ATOM 2088 C CA . GLY A 1 283 ? 2.206 -0.080 -31.496 1.00 70.44 283 GLY A CA 1
ATOM 2089 C C . GLY A 1 283 ? 2.533 1.048 -30.505 1.00 70.44 283 GLY A C 1
ATOM 2090 O O . GLY A 1 283 ? 3.251 1.991 -30.830 1.00 70.44 283 GLY A O 1
ATOM 2091 N N . ALA A 1 284 ? 1.983 0.955 -29.290 1.00 63.75 284 ALA A N 1
ATOM 2092 C CA . ALA A 1 284 ? 2.053 1.998 -28.258 1.00 63.75 284 ALA A CA 1
ATOM 2093 C C . ALA A 1 284 ? 3.446 2.193 -27.621 1.00 63.75 284 ALA A C 1
ATOM 2095 O O . ALA A 1 284 ? 3.621 3.091 -26.803 1.00 63.75 284 ALA A O 1
ATOM 2096 N N . TRP A 1 285 ? 4.431 1.364 -27.976 1.00 72.19 285 TRP A N 1
ATOM 2097 C CA . TRP A 1 285 ? 5.742 1.351 -27.323 1.00 72.19 285 TRP A CA 1
ATOM 2098 C C . TRP A 1 285 ? 6.758 2.305 -27.948 1.00 72.19 285 TRP A C 1
ATOM 2100 O O . TRP A 1 285 ? 7.712 2.666 -27.268 1.00 72.19 285 TRP A O 1
ATOM 2110 N N . GLY A 1 286 ? 6.552 2.742 -29.198 1.00 70.19 286 GLY A N 1
ATOM 2111 C CA . GLY A 1 286 ? 7.473 3.636 -29.912 1.00 70.19 286 GLY A CA 1
ATOM 2112 C C . GLY A 1 286 ? 8.935 3.139 -29.952 1.00 70.19 286 GLY A C 1
ATOM 2113 O O . GLY A 1 286 ? 9.274 2.094 -29.405 1.00 70.19 286 GLY A O 1
ATOM 2114 N N . PRO A 1 287 ? 9.849 3.850 -30.628 1.00 69.62 287 PRO A N 1
ATOM 2115 C CA . PRO A 1 287 ? 11.270 3.495 -30.607 1.00 69.62 287 PRO A CA 1
ATOM 2116 C C . PRO A 1 287 ? 11.990 3.958 -29.330 1.00 69.62 287 PRO A C 1
ATOM 2118 O O . PRO A 1 287 ? 13.004 3.366 -28.967 1.00 69.62 287 PRO A O 1
ATOM 2121 N N . ALA A 1 288 ? 11.481 5.004 -28.666 1.00 74.94 288 ALA A N 1
ATOM 2122 C CA . ALA A 1 2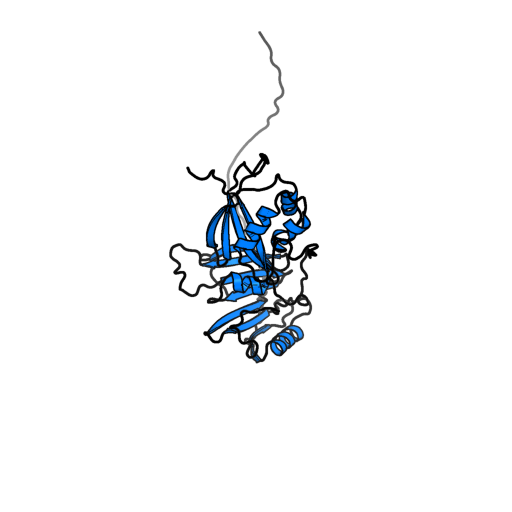88 ? 12.089 5.618 -27.486 1.00 74.94 288 ALA A CA 1
ATOM 2123 C C . ALA A 1 288 ? 11.021 6.063 -26.465 1.00 74.94 288 ALA A C 1
ATOM 2125 O O . ALA A 1 288 ? 10.774 7.266 -26.318 1.00 74.94 288 ALA A O 1
ATOM 2126 N N . PRO A 1 289 ? 10.321 5.123 -25.806 1.00 78.31 289 PRO A N 1
ATOM 2127 C CA . PRO A 1 289 ? 9.246 5.477 -24.890 1.00 78.31 289 PRO A CA 1
ATOM 2128 C C . PRO A 1 289 ? 9.751 6.294 -23.698 1.00 78.31 289 PRO A C 1
ATOM 2130 O O . PRO A 1 289 ? 10.831 6.052 -23.156 1.00 78.31 289 PRO A O 1
ATOM 2133 N N . VAL A 1 290 ? 8.905 7.219 -23.244 1.00 86.06 290 VAL A N 1
ATOM 2134 C CA . VAL A 1 290 ? 9.007 7.850 -21.926 1.00 86.06 290 VAL A CA 1
ATOM 2135 C C . VAL A 1 290 ? 7.797 7.419 -21.116 1.00 86.06 290 VAL A C 1
ATOM 2137 O O . VAL A 1 290 ? 6.653 7.682 -21.494 1.00 86.06 290 VAL A O 1
ATOM 2140 N N . ASN A 1 291 ? 8.060 6.750 -20.000 1.00 88.12 291 ASN A N 1
ATOM 2141 C CA . ASN A 1 291 ? 7.041 6.261 -19.091 1.00 88.12 291 ASN A CA 1
ATOM 2142 C C . ASN A 1 291 ? 7.188 6.908 -17.721 1.00 88.12 291 ASN A C 1
ATOM 2144 O O . ASN A 1 291 ? 8.282 7.245 -17.261 1.00 88.12 291 ASN A O 1
ATOM 2148 N N . PHE A 1 292 ? 6.051 7.038 -17.062 1.00 88.81 292 PHE A N 1
ATOM 2149 C CA . PHE A 1 292 ? 5.970 7.395 -15.666 1.00 88.81 292 PHE A CA 1
ATOM 2150 C C . PHE A 1 292 ? 5.510 6.171 -14.881 1.00 88.81 292 PHE A C 1
ATOM 2152 O O . PHE A 1 292 ? 4.582 5.460 -15.272 1.00 88.81 292 PHE A O 1
ATOM 2159 N N . PHE A 1 293 ? 6.171 5.950 -13.759 1.00 90.38 293 PHE A N 1
ATOM 2160 C CA . PHE A 1 293 ? 5.944 4.845 -12.850 1.00 90.38 293 PHE A CA 1
ATOM 2161 C C . PHE A 1 293 ? 5.556 5.434 -11.509 1.00 90.38 293 PHE A C 1
ATOM 2163 O O . PHE A 1 293 ? 6.242 6.328 -11.018 1.00 90.38 293 PHE A O 1
ATOM 2170 N N . VAL A 1 294 ? 4.494 4.924 -10.897 1.00 86.69 294 VAL A N 1
ATOM 2171 C CA . VAL A 1 294 ? 4.281 5.146 -9.469 1.00 86.69 294 VAL A CA 1
ATOM 2172 C C . VAL A 1 294 ? 4.590 3.858 -8.728 1.00 86.69 294 VAL A C 1
ATOM 2174 O O . VAL A 1 294 ? 4.095 2.784 -9.090 1.00 86.69 294 VAL A O 1
ATOM 2177 N N . VAL A 1 295 ? 5.428 3.968 -7.702 1.00 86.88 295 VAL A N 1
ATOM 2178 C CA . VAL A 1 295 ? 5.896 2.829 -6.909 1.00 86.88 295 VAL A CA 1
ATOM 2179 C C . VAL A 1 295 ? 5.428 2.926 -5.460 1.00 86.88 295 VAL A C 1
ATOM 2181 O O . VAL A 1 295 ? 5.089 4.003 -4.973 1.00 86.88 295 VAL A O 1
ATOM 2184 N N . GLY A 1 296 ? 5.400 1.787 -4.774 1.00 82.06 296 GLY A N 1
ATOM 2185 C CA . GLY A 1 296 ? 5.099 1.686 -3.347 1.00 82.06 296 GLY A CA 1
ATOM 2186 C C . GLY A 1 296 ? 5.718 0.433 -2.726 1.00 82.06 296 GLY A C 1
ATOM 2187 O O . GLY A 1 296 ? 6.157 -0.463 -3.448 1.00 82.06 296 GLY A O 1
ATOM 2188 N N . LEU A 1 297 ? 5.771 0.380 -1.393 1.00 81.56 297 LEU A N 1
ATOM 2189 C CA . LEU A 1 297 ? 6.289 -0.771 -0.646 1.00 81.56 297 LEU A CA 1
ATOM 2190 C C . LEU A 1 297 ? 5.239 -1.883 -0.548 1.00 81.56 297 LEU A C 1
ATOM 2192 O O . LEU A 1 297 ? 4.308 -1.777 0.239 1.00 81.56 297 LEU A O 1
ATOM 2196 N N . ASP A 1 298 ? 5.413 -2.959 -1.308 1.00 78.19 298 ASP A N 1
ATOM 2197 C CA . ASP A 1 298 ? 4.640 -4.202 -1.193 1.00 78.19 298 ASP A CA 1
ATOM 2198 C C . ASP A 1 298 ? 5.531 -5.227 -0.479 1.00 78.19 298 ASP A C 1
ATOM 2200 O O . ASP A 1 298 ? 6.599 -5.567 -0.994 1.00 78.19 298 ASP A O 1
ATOM 2204 N N . ASP A 1 299 ? 5.135 -5.664 0.721 1.00 76.06 299 ASP A N 1
ATOM 2205 C CA . ASP A 1 299 ? 5.910 -6.590 1.567 1.00 76.06 299 ASP A CA 1
ATOM 2206 C C . ASP A 1 299 ? 7.371 -6.128 1.772 1.00 76.06 299 ASP A C 1
ATOM 2208 O O . ASP A 1 299 ? 8.340 -6.850 1.527 1.00 76.06 299 ASP A O 1
ATOM 2212 N N . GLY A 1 300 ? 7.537 -4.844 2.116 1.00 77.25 300 GLY A N 1
ATOM 2213 C CA . GLY A 1 300 ? 8.843 -4.229 2.373 1.00 77.25 300 GLY A CA 1
ATOM 2214 C C . GLY A 1 300 ? 9.734 -4.017 1.142 1.00 77.25 300 GLY A C 1
ATOM 2215 O O . GLY A 1 300 ? 10.891 -3.627 1.301 1.00 77.25 300 GLY A O 1
ATOM 2216 N N . ARG A 1 301 ? 9.235 -4.244 -0.082 1.00 87.50 301 ARG A N 1
ATOM 2217 C CA . ARG A 1 301 ? 9.998 -4.028 -1.325 1.00 87.50 301 ARG A CA 1
ATOM 2218 C C . ARG A 1 301 ? 9.308 -3.030 -2.237 1.00 87.50 301 ARG A C 1
ATOM 2220 O O . ARG A 1 301 ? 8.093 -3.085 -2.418 1.00 87.50 301 ARG A O 1
ATOM 2227 N N . TRP A 1 302 ? 10.088 -2.144 -2.849 1.00 89.81 302 TRP A N 1
ATOM 2228 C CA . TRP A 1 302 ? 9.563 -1.209 -3.837 1.00 89.81 302 TRP A CA 1
ATOM 2229 C C . TRP A 1 302 ? 9.064 -1.968 -5.058 1.00 89.81 302 TRP A C 1
ATOM 2231 O O . TRP A 1 302 ? 9.787 -2.769 -5.646 1.00 89.81 302 TRP A O 1
ATOM 2241 N N . ARG A 1 303 ? 7.807 -1.730 -5.419 1.00 90.75 303 ARG A N 1
ATOM 2242 C CA . ARG A 1 303 ? 7.160 -2.330 -6.581 1.00 90.75 303 ARG A CA 1
ATOM 2243 C C . ARG A 1 303 ? 6.318 -1.311 -7.317 1.00 90.75 303 ARG A C 1
ATOM 2245 O O . ARG A 1 303 ? 5.809 -0.354 -6.735 1.00 90.75 303 ARG A O 1
ATOM 2252 N N . ILE A 1 304 ? 6.178 -1.531 -8.613 1.00 90.31 304 ILE A N 1
ATOM 2253 C CA . ILE A 1 304 ? 5.415 -0.680 -9.513 1.00 90.31 304 ILE A CA 1
ATOM 2254 C C . ILE A 1 304 ? 3.936 -0.991 -9.327 1.00 90.31 304 ILE A C 1
ATOM 2256 O O . ILE A 1 304 ? 3.503 -2.129 -9.509 1.00 90.31 304 ILE A O 1
ATOM 2260 N N . PHE A 1 305 ? 3.163 0.027 -8.961 1.00 81.19 305 PHE A N 1
ATOM 2261 C CA . PHE A 1 305 ? 1.717 -0.107 -8.807 1.00 81.19 305 PHE A CA 1
ATOM 2262 C C . PHE A 1 305 ? 0.968 0.407 -10.046 1.00 81.19 305 PHE A C 1
ATOM 2264 O O . PHE A 1 305 ? -0.116 -0.076 -10.366 1.00 81.19 305 PHE A O 1
ATOM 2271 N N . TYR A 1 306 ? 1.542 1.392 -10.741 1.00 81.19 306 TYR A N 1
ATOM 2272 C CA . TYR A 1 306 ? 0.928 2.014 -11.906 1.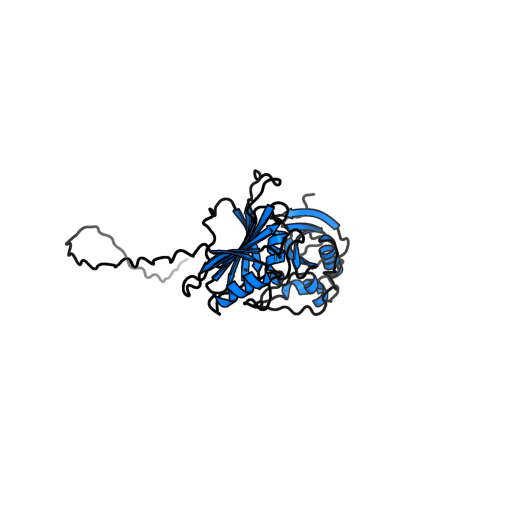00 81.19 306 TYR A CA 1
ATOM 2273 C C . TYR A 1 306 ? 1.986 2.474 -12.903 1.00 81.19 306 TYR A C 1
ATOM 2275 O O . TYR A 1 306 ? 3.043 2.978 -12.515 1.00 81.19 306 TYR A O 1
ATOM 2283 N N . VAL A 1 307 ? 1.677 2.314 -14.188 1.00 85.81 307 VAL A N 1
ATOM 2284 C CA . VAL A 1 307 ? 2.511 2.752 -15.308 1.00 85.81 307 VAL A CA 1
ATOM 2285 C C . VAL A 1 307 ? 1.631 3.480 -16.303 1.00 85.81 307 VAL A C 1
ATOM 2287 O O . VAL A 1 307 ? 0.540 3.013 -16.627 1.00 85.81 307 VAL A O 1
ATOM 2290 N N . TRP A 1 308 ? 2.122 4.596 -16.827 1.00 82.00 308 TRP A N 1
ATOM 2291 C CA . TRP A 1 308 ? 1.536 5.223 -18.000 1.00 82.00 308 TRP A CA 1
ATOM 2292 C C . TRP A 1 308 ? 2.617 5.815 -18.890 1.00 82.00 308 TRP A C 1
ATOM 2294 O O . TRP A 1 308 ? 3.669 6.263 -18.431 1.00 82.00 308 TRP A O 1
ATOM 2304 N N . THR A 1 309 ? 2.328 5.827 -20.181 1.00 78.06 309 THR A N 1
ATOM 2305 C CA . THR A 1 309 ? 3.201 6.403 -21.198 1.00 78.06 309 THR A CA 1
ATOM 2306 C C . THR A 1 309 ? 2.847 7.867 -21.392 1.00 78.06 309 THR A C 1
ATOM 2308 O O . THR A 1 309 ? 1.670 8.239 -21.381 1.00 78.06 309 THR A O 1
ATOM 2311 N N . ALA A 1 310 ? 3.856 8.721 -21.561 1.00 65.25 310 ALA A N 1
ATOM 2312 C CA . ALA A 1 310 ? 3.618 10.088 -21.993 1.00 65.25 310 ALA A CA 1
ATOM 2313 C C . ALA A 1 310 ? 2.924 10.051 -23.367 1.00 65.25 310 ALA A C 1
ATOM 2315 O O . ALA A 1 310 ? 3.485 9.534 -24.327 1.00 65.25 310 ALA A O 1
ATOM 2316 N N . GLY A 1 311 ? 1.711 10.599 -23.475 1.00 46.00 311 GLY A N 1
ATOM 2317 C CA . GLY A 1 311 ? 0.970 10.671 -24.744 1.00 46.00 311 GLY A CA 1
ATOM 2318 C C . GLY A 1 311 ? 1.543 11.671 -25.756 1.00 46.00 311 GLY A C 1
ATOM 2319 O O . GLY A 1 311 ? 0.893 11.967 -26.753 1.00 46.00 311 GLY A O 1
ATOM 2320 N N . LEU A 1 312 ? 2.723 12.229 -25.493 1.00 39.16 312 LEU A N 1
ATOM 2321 C CA . LEU A 1 312 ? 3.364 13.234 -26.323 1.00 39.16 312 LEU A CA 1
ATOM 2322 C C . LEU A 1 312 ? 4.830 12.847 -26.504 1.00 39.16 312 LEU A C 1
ATOM 2324 O O . LEU A 1 312 ? 5.546 12.639 -25.521 1.00 39.16 312 LEU A O 1
ATOM 2328 N N . ASP A 1 313 ? 5.238 12.765 -27.772 1.00 35.47 313 ASP A N 1
ATOM 2329 C CA . ASP A 1 313 ? 6.632 12.842 -28.217 1.00 35.47 313 ASP A CA 1
ATOM 2330 C C . ASP A 1 313 ? 7.337 13.905 -27.353 1.00 35.47 313 ASP A C 1
ATOM 2332 O O . ASP A 1 313 ? 6.741 14.974 -27.151 1.00 35.47 313 ASP A O 1
ATOM 2336 N N . PRO A 1 314 ? 8.521 13.647 -26.759 1.00 38.59 314 PRO A N 1
ATOM 2337 C CA . PRO A 1 314 ? 9.177 14.656 -25.945 1.00 38.59 314 PRO A CA 1
ATOM 2338 C C . PRO A 1 314 ? 9.313 15.903 -26.807 1.00 38.59 314 PRO A C 1
ATOM 2340 O O . PRO A 1 314 ? 9.952 15.851 -27.857 1.00 38.59 314 PRO A O 1
ATOM 2343 N N . LEU A 1 315 ? 8.644 16.981 -26.384 1.00 36.03 315 LEU A N 1
ATOM 2344 C CA . LEU A 1 315 ? 8.732 18.298 -26.998 1.00 36.03 315 LEU A CA 1
ATOM 2345 C C . LEU A 1 315 ? 10.222 18.599 -27.194 1.00 36.03 315 LEU A C 1
ATOM 2347 O O . LEU A 1 315 ? 10.941 18.833 -26.221 1.00 36.03 315 LEU A O 1
ATOM 2351 N N . ARG A 1 316 ? 10.672 18.468 -28.442 1.00 34.53 316 ARG A N 1
ATOM 2352 C CA . ARG A 1 316 ? 11.980 18.917 -28.904 1.00 34.53 316 ARG A CA 1
ATOM 2353 C C . ARG A 1 316 ? 11.955 20.424 -29.067 1.00 34.53 316 ARG A C 1
ATOM 2355 O O . ARG A 1 316 ? 10.922 20.936 -29.553 1.00 34.53 316 ARG A O 1
#